Protein AF-0000000083534228 (afdb_homodimer)

Sequence (256 aa):
MSEMATEEVLVDHVHEVPSHYKVVLDRLNEQRQQEQFTDITLIVDGHHFKAHKAVLAACSQFFCRFFQDFREEPLVEIEGVSNLAFRHLIEFTYTAKLMLLQEEEASDVWKAAEYLQMEEAMKALNNRMSEMATEEVLVDHVHEVPSHYKVVLDRLNEQRQQEQFTDITLIVDGHHFKAHKAVLAACSQFFCRFFQDFREEPLVEIEGVSNLAFRHLIEFTYTAKLMLLQEEEASDVWKAAEYLQMEEAMKALNNR

Organism: Scyliorhinus torazame (NCBI:txid75743)

Nearest PDB structures (foldseek):
  3ga1-assembly1_B  TM=9.357E-01  e=4.732E-11  Homo sapiens
  3ga1-assembly1_A  TM=9.223E-01  e=5.773E-11  Homo sapiens
  7t0t-assembly2_D  TM=9.204E-01  e=1.197E-10  Homo sapiens
  2vpk-assembly1_A-2  TM=9.219E-01  e=1.279E-10  Homo sapiens
  9b9v-assembly1_A  TM=9.291E-01  e=1.460E-10  Homo sapiens

Secondary structure (DSSP, 8-state):
-------------EEE-THHHHHHHHHHHHHHHTT-S--EEEEETTEEEEE-HHHHHHH-HHHHHHHHS--S-SEEEE-S--HHHHHHHHHHHHHSEEE--SHHHHHHHHHHHHHTT-HHHHHHHHT-/-------------EEE-THHHHHHHHHHHHHHHTT-S--EEEEETTEEEEE-HHHHHHH-HHHHHHHHS--S-SEEEE-S--HHHHHHHHHHHHHSEEE--SHHHHHHHHHHHHHTT-HHHHHHHHT-

Radius of gyration: 21.62 Å; Cα contacts (8 Å, |Δi|>4): 364; chains: 2; bounding box: 55×94×34 Å

Foldseek 3Di:
DPPPPPPPPPVVPDDDDVVVVQVVLQVQVVCQVVVHPFQAWEAAPNDIGTHHLVLLLVQFVQSVVVCVPPPDHRYHYDPPAHPLLVVQVVCCSRRVDGDDDDPVSLVRNLVVCVVRVRVSVNVVSVVD/DPPPPPPPPVVPPDDDDVVVVQVVLQVQVVCQVVVHPFQAWEAAPNDIGTHHLVLLLVQFVQSVVVCVPPPDHRYHYDPPAHPLLVVQVVCCSRRVDGDDDDPVSLVRNLVVCVVRVRVSVNVVSVVD

Solvent-accessible surface area (backbone atoms only — not comparable to full-atom values): 14150 Å² total; per-residue (Å²): 134,81,78,71,74,72,70,72,69,73,69,72,52,65,46,72,42,76,69,46,35,50,49,41,38,49,35,45,37,51,27,40,78,67,63,46,76,44,64,33,30,37,32,28,78,90,39,82,41,65,32,42,59,55,62,48,29,37,51,12,59,46,45,38,59,53,50,72,74,50,81,70,76,52,67,45,76,48,80,94,38,54,46,70,32,48,53,45,50,55,46,21,74,42,65,29,36,43,71,58,85,45,72,72,54,45,55,51,31,46,53,35,29,58,72,41,40,19,59,70,60,46,51,53,64,67,72,101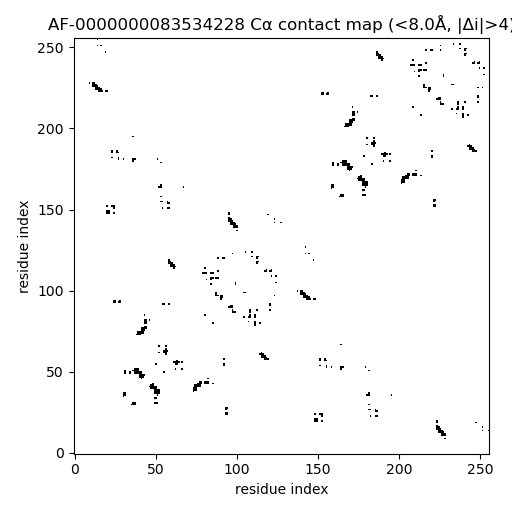,133,82,79,71,73,72,70,72,68,74,69,72,52,65,47,74,42,74,69,46,35,50,50,42,38,49,36,45,38,51,26,38,78,66,63,46,77,45,63,33,29,36,33,26,77,89,38,81,41,66,34,42,59,55,63,49,30,38,52,12,58,46,45,38,58,54,49,71,75,50,80,72,79,49,67,45,78,47,79,94,37,54,47,70,32,48,53,44,50,55,46,22,74,42,64,29,35,43,70,59,85,46,70,71,54,44,56,51,30,47,52,35,28,57,73,40,41,20,60,70,59,47,52,53,64,66,70,101

pLDDT: mean 87.26, std 17.35, range [31.11, 98.72]

InterPro domains:
  IPR000210 BTB/POZ domain [PF00651] (28-125)
  IPR000210 BTB/POZ domain 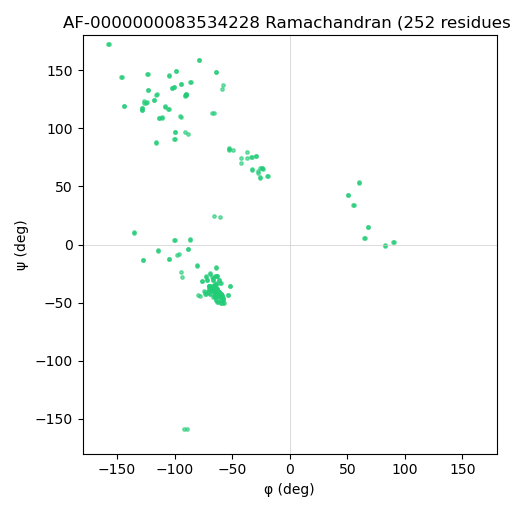[PS50097] (38-102)
  IPR000210 BTB/POZ domain [SM00225] (38-128)
  IPR011333 SKP1/BTB/POZ domain superfamily [G3DSA:3.30.710.10] (13-128)
  IPR011333 SKP1/BTB/POZ domain superfamily [SSF54695] (15-124)
  IPR050457 Zinc finger and BTB domain-containing [PTHR46105] (7-123)

Structure (mmCIF, N/CA/C/O backbone):
data_AF-0000000083534228-model_v1
#
loop_
_entity.id
_entity.type
_entity.pdbx_description
1 polymer 'BTB domain-containing protein'
#
loop_
_atom_site.group_PDB
_atom_site.id
_atom_site.type_symbol
_atom_site.label_atom_id
_atom_site.label_alt_id
_atom_site.label_comp_id
_atom_site.label_asym_id
_atom_site.label_entity_id
_atom_site.label_seq_id
_atom_site.pdbx_PDB_ins_code
_atom_site.Cartn_x
_atom_site.Cartn_y
_atom_site.Cartn_z
_atom_site.occupancy
_atom_site.B_iso_or_equiv
_atom_site.auth_seq_id
_atom_site.auth_comp_id
_atom_site.auth_asym_id
_atom_site.auth_atom_id
_atom_site.pdbx_PDB_model_num
ATOM 1 N N . MET A 1 1 ? 17.877 51.948 -11.415 1 31.11 1 MET A N 1
ATOM 2 C CA . MET A 1 1 ? 18.433 50.807 -10.694 1 31.11 1 MET A CA 1
ATOM 3 C C . MET A 1 1 ? 17.332 49.839 -10.274 1 31.11 1 MET A C 1
ATOM 5 O O . MET A 1 1 ? 16.47 50.187 -9.465 1 31.11 1 MET A O 1
ATOM 9 N N . SER A 1 2 ? 16.729 49.07 -11.266 1 39.93 2 SER A N 1
ATOM 10 C CA . SER A 1 2 ? 15.656 48.08 -11.262 1 39.93 2 SER A CA 1
ATOM 11 C C . SER A 1 2 ? 15.881 47.025 -10.185 1 39.93 2 SER A C 1
ATOM 13 O O . SER A 1 2 ? 16.935 46.387 -10.144 1 39.93 2 SER A O 1
ATOM 15 N N . GLU A 1 3 ? 15.54 47.272 -8.887 1 38.07 3 GLU A N 1
ATOM 16 C CA . GLU A 1 3 ? 15.527 46.288 -7.808 1 38.07 3 GLU A CA 1
ATOM 17 C C . GLU A 1 3 ? 15.052 44.927 -8.308 1 38.07 3 GLU A C 1
ATOM 19 O O . GLU A 1 3 ? 13.935 44.801 -8.815 1 38.07 3 GLU A O 1
ATOM 24 N N . MET A 1 4 ? 15.883 44.163 -8.952 1 38.3 4 MET A N 1
ATOM 25 C CA . MET A 1 4 ? 15.723 42.747 -9.267 1 38.3 4 MET A CA 1
ATOM 26 C C . MET A 1 4 ? 15.157 41.984 -8.074 1 38.3 4 MET A C 1
ATOM 28 O O . MET A 1 4 ? 15.806 41.884 -7.032 1 38.3 4 MET A O 1
ATOM 32 N N . ALA A 1 5 ? 13.88 42.223 -7.75 1 42.28 5 ALA A N 1
ATOM 33 C CA . ALA A 1 5 ? 13.163 41.373 -6.803 1 42.28 5 ALA A CA 1
ATOM 34 C C . ALA A 1 5 ? 13.704 39.946 -6.829 1 42.28 5 ALA A C 1
ATOM 36 O O . ALA A 1 5 ? 13.708 39.296 -7.877 1 42.28 5 ALA A O 1
ATOM 37 N N . THR A 1 6 ? 14.892 39.697 -6.209 1 38.6 6 THR A N 1
ATOM 38 C CA . THR A 1 6 ? 15.348 38.329 -5.989 1 38.6 6 THR A CA 1
ATOM 39 C C . THR A 1 6 ? 14.165 37.4 -5.73 1 38.6 6 THR A C 1
ATOM 41 O O . THR A 1 6 ? 13.35 37.657 -4.841 1 38.6 6 THR A O 1
ATOM 44 N N . GLU A 1 7 ? 13.417 37.029 -6.7 1 37.95 7 GLU A N 1
ATOM 45 C CA . GLU A 1 7 ? 12.555 35.863 -6.528 1 37.95 7 GLU A CA 1
ATOM 46 C C . GLU A 1 7 ? 13.135 34.894 -5.502 1 37.95 7 GLU A C 1
ATOM 48 O O . GLU A 1 7 ? 14.215 34.336 -5.708 1 37.95 7 GLU A O 1
ATOM 53 N N . GLU A 1 8 ? 13.34 35.227 -4.224 1 39.55 8 GLU A N 1
ATOM 54 C CA . GLU A 1 8 ? 13.573 34.135 -3.285 1 39.55 8 GLU A CA 1
ATOM 55 C C . GLU A 1 8 ? 12.979 32.827 -3.801 1 39.55 8 GLU A C 1
ATOM 57 O O . GLU A 1 8 ? 11.763 32.714 -3.965 1 39.55 8 GLU A O 1
ATOM 62 N N . VAL A 1 9 ? 13.428 32.267 -4.841 1 40.95 9 VAL A N 1
ATOM 63 C CA . VAL A 1 9 ? 13.142 30.883 -5.204 1 40.95 9 VAL A CA 1
ATOM 64 C C . VAL A 1 9 ? 12.817 30.076 -3.949 1 40.95 9 VAL A C 1
ATOM 66 O O . VAL A 1 9 ? 13.663 29.925 -3.064 1 40.95 9 VAL A O 1
ATOM 69 N N . LEU A 1 10 ? 11.82 30.45 -3.161 1 44.14 10 LEU A N 1
ATOM 70 C CA . LEU A 1 10 ? 11.311 29.522 -2.157 1 44.14 10 LEU A CA 1
ATOM 71 C C . LEU A 1 10 ? 11.708 28.088 -2.491 1 44.14 10 LEU A C 1
ATOM 73 O O . LEU A 1 10 ? 11.25 27.53 -3.491 1 44.14 10 LEU A O 1
ATOM 77 N N . VAL A 1 11 ? 12.977 27.745 -2.608 1 46.83 11 VAL A N 1
ATOM 78 C CA . VAL A 1 11 ? 13.551 26.406 -2.69 1 46.83 11 VAL A CA 1
ATOM 79 C C . VAL A 1 11 ? 12.62 25.401 -2.016 1 46.83 11 VAL A C 1
ATOM 81 O O . VAL A 1 11 ? 12.4 25.465 -0.804 1 46.83 11 VAL A O 1
ATOM 84 N N . ASP A 1 12 ? 11.45 25.159 -2.516 1 55.25 12 ASP A N 1
ATOM 85 C CA . ASP A 1 12 ? 10.534 24.103 -2.095 1 55.25 12 ASP A CA 1
ATOM 86 C C . ASP A 1 12 ? 11.299 22.867 -1.627 1 55.25 12 ASP A C 1
ATOM 88 O O . ASP A 1 12 ? 12.033 22.254 -2.406 1 55.25 12 ASP A O 1
ATOM 92 N N . HIS A 1 13 ? 12.092 23.018 -0.475 1 66.89 13 HIS A N 1
ATOM 93 C CA . HIS A 1 13 ? 12.864 21.889 0.032 1 66.89 13 HIS A CA 1
ATOM 94 C C . HIS A 1 13 ? 11.981 20.663 0.232 1 66.89 13 HIS A C 1
ATOM 96 O O . HIS A 1 13 ? 11.11 20.655 1.105 1 66.89 13 HIS A O 1
ATOM 102 N N . VAL A 1 14 ? 11.735 19.957 -0.788 1 78.65 14 VAL A N 1
ATOM 103 C CA . VAL A 1 14 ? 11.112 18.641 -0.69 1 78.65 14 VAL A CA 1
ATOM 104 C C . VAL A 1 14 ? 12.052 17.675 0.026 1 78.65 14 VAL A C 1
ATOM 106 O O . VAL A 1 14 ? 13.204 17.502 -0.382 1 78.65 14 VAL A O 1
ATOM 109 N N . HIS A 1 15 ? 11.636 17.254 1.219 1 86.61 15 HIS A N 1
ATOM 110 C CA . HIS A 1 15 ? 12.366 16.246 1.979 1 86.61 15 HIS A CA 1
ATOM 111 C C . HIS A 1 15 ? 11.81 14.85 1.719 1 86.61 15 HIS A C 1
ATOM 113 O O . HIS A 1 15 ? 10.661 14.561 2.062 1 86.61 15 HIS A O 1
ATOM 119 N N . GLU A 1 16 ? 12.617 14.036 1.006 1 91.46 16 GLU A N 1
ATOM 120 C CA . GLU A 1 16 ? 12.187 12.669 0.733 1 91.46 16 GLU A CA 1
ATOM 121 C C . GLU A 1 16 ? 12.745 11.697 1.768 1 91.46 16 GLU A C 1
ATOM 123 O O . GLU A 1 16 ? 13.911 11.798 2.157 1 91.46 16 GLU A O 1
ATOM 128 N N . VAL A 1 17 ? 11.934 10.79 2.197 1 93.77 17 VAL A N 1
ATOM 129 C CA . VAL A 1 17 ? 12.29 9.735 3.14 1 93.77 17 VAL A CA 1
ATOM 130 C C . VAL A 1 17 ? 12.156 8.372 2.465 1 93.77 17 VAL A C 1
ATOM 132 O O . VAL A 1 17 ? 11.146 7.685 2.636 1 93.77 17 VAL A O 1
ATOM 135 N N . PRO A 1 18 ? 13.214 7.933 1.816 1 93.18 18 PRO A N 1
ATOM 136 C CA . PRO A 1 18 ? 13.113 6.726 0.992 1 93.18 18 PRO A CA 1
ATOM 137 C C . PRO A 1 18 ? 12.784 5.479 1.809 1 93.18 18 PRO A C 1
ATOM 139 O O . PRO A 1 18 ? 12.176 4.539 1.29 1 93.18 18 PRO A O 1
ATOM 142 N N . SER A 1 19 ? 13.149 5.463 3.062 1 94.94 19 SER A N 1
ATOM 143 C CA . SER A 1 19 ? 12.85 4.306 3.899 1 94.94 19 SER A CA 1
ATOM 144 C C . SER A 1 19 ? 11.346 4.116 4.063 1 94.94 19 SER A C 1
ATOM 146 O O . SER A 1 19 ? 10.887 3.028 4.416 1 94.94 19 SER A O 1
ATOM 148 N N . HIS A 1 20 ? 10.583 5.161 3.811 1 96.71 20 HIS A N 1
ATOM 149 C CA . HIS A 1 20 ? 9.134 5.131 3.972 1 96.71 20 HIS A CA 1
ATOM 150 C C . HIS A 1 20 ? 8.493 4.136 3.011 1 96.71 20 HIS A C 1
ATOM 152 O O . HIS A 1 20 ? 7.526 3.458 3.366 1 96.71 20 HIS A O 1
ATOM 158 N N . TYR A 1 21 ? 9.051 3.997 1.861 1 97.44 21 TYR A N 1
ATOM 159 C CA . TYR A 1 21 ? 8.499 3.057 0.893 1 97.44 21 TYR A CA 1
ATOM 160 C C . TYR A 1 21 ? 8.439 1.649 1.473 1 97.44 21 TYR A C 1
ATOM 162 O O . TYR A 1 21 ? 7.394 0.996 1.43 1 97.44 21 TYR A O 1
ATOM 170 N N . LYS A 1 22 ? 9.53 1.243 2.006 1 97.47 22 LYS A N 1
ATOM 171 C CA . LYS A 1 22 ? 9.625 -0.105 2.56 1 97.47 22 LYS A CA 1
ATOM 172 C C . LYS A 1 22 ? 8.749 -0.251 3.801 1 97.47 22 LYS A C 1
ATOM 174 O O . LYS A 1 22 ? 8.113 -1.289 3.999 1 97.47 22 LYS A O 1
ATOM 179 N N . VAL A 1 23 ? 8.674 0.714 4.648 1 97.76 23 VAL A N 1
ATOM 180 C CA . VAL A 1 23 ? 7.878 0.672 5.87 1 97.76 23 VAL A CA 1
ATOM 181 C C . VAL A 1 23 ? 6.408 0.447 5.521 1 97.76 23 VAL A C 1
ATOM 183 O O . VAL A 1 23 ? 5.738 -0.386 6.137 1 97.76 23 VAL A O 1
ATOM 186 N N . VAL A 1 24 ? 5.96 1.16 4.531 1 98.23 24 VAL A N 1
ATOM 187 C CA . VAL A 1 24 ? 4.557 1.04 4.146 1 98.23 24 VAL A CA 1
ATOM 188 C C . VAL A 1 24 ? 4.271 -0.384 3.674 1 98.23 24 VAL A C 1
ATOM 190 O O . VAL A 1 24 ? 3.306 -1.01 4.12 1 98.23 24 VAL A O 1
ATOM 193 N N . LEU A 1 25 ? 5.106 -0.862 2.789 1 98.42 25 LEU A N 1
ATOM 194 C CA . LEU A 1 25 ? 4.856 -2.19 2.24 1 98.42 25 LEU A CA 1
ATOM 195 C C . LEU A 1 25 ? 4.99 -3.258 3.321 1 98.42 25 LEU A C 1
ATOM 197 O O . LEU A 1 25 ? 4.228 -4.228 3.338 1 98.42 25 LEU A O 1
ATOM 201 N N . ASP A 1 26 ? 5.91 -3.084 4.281 1 98.47 26 ASP A N 1
ATOM 202 C CA . ASP A 1 26 ? 6.042 -4.005 5.406 1 98.47 26 ASP A CA 1
ATOM 203 C C . ASP A 1 26 ? 4.761 -4.044 6.237 1 98.47 26 ASP A C 1
ATOM 205 O O . ASP A 1 26 ? 4.314 -5.116 6.649 1 98.47 26 ASP A O 1
ATOM 209 N N . ARG A 1 27 ? 4.238 -2.942 6.446 1 98.39 27 ARG A N 1
ATOM 210 C CA . ARG A 1 27 ? 3.022 -2.862 7.25 1 98.39 27 ARG A CA 1
ATOM 211 C C . ARG A 1 27 ? 1.832 -3.457 6.504 1 98.39 27 ARG A C 1
ATOM 213 O O . ARG A 1 27 ? 0.984 -4.12 7.106 1 98.39 27 ARG A O 1
ATOM 220 N N . LEU A 1 28 ? 1.787 -3.217 5.223 1 98.65 28 LEU A N 1
ATOM 221 C CA . LEU A 1 28 ? 0.73 -3.835 4.429 1 98.65 28 LEU A CA 1
ATOM 222 C C . LEU A 1 28 ? 0.855 -5.355 4.448 1 98.65 28 LEU A C 1
ATOM 224 O O . LEU A 1 28 ? -0.152 -6.064 4.512 1 98.65 28 LEU A O 1
ATOM 228 N N . ASN A 1 29 ? 2.074 -5.814 4.414 1 98.72 29 ASN A N 1
ATOM 229 C CA . ASN A 1 29 ? 2.296 -7.254 4.492 1 98.72 29 ASN A CA 1
ATOM 230 C C . ASN A 1 29 ? 1.857 -7.815 5.84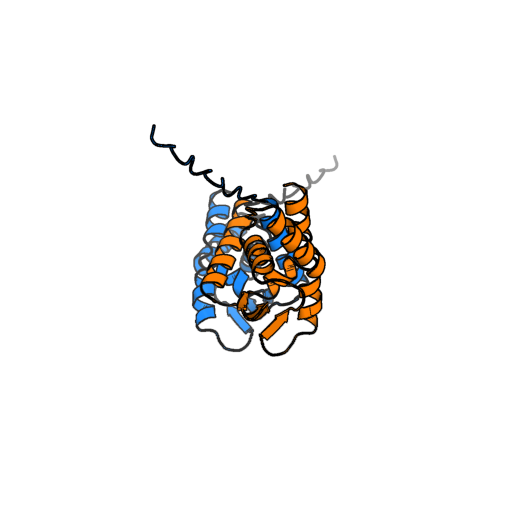2 1 98.72 29 ASN A C 1
ATOM 232 O O . ASN A 1 29 ? 1.266 -8.895 5.907 1 98.72 29 ASN A O 1
ATOM 236 N N . GLU A 1 30 ? 2.166 -7.097 6.862 1 98.54 30 GLU A N 1
ATOM 237 C CA . GLU A 1 30 ? 1.715 -7.508 8.188 1 98.54 30 GLU A CA 1
ATOM 238 C C . GLU A 1 30 ? 0.192 -7.593 8.25 1 98.54 30 GLU A C 1
ATOM 240 O O . GLU A 1 30 ? -0.359 -8.55 8.797 1 98.54 30 GLU A O 1
ATOM 245 N N . GLN A 1 31 ? -0.422 -6.621 7.707 1 97.99 31 GLN A N 1
ATOM 246 C CA . GLN A 1 31 ? -1.879 -6.628 7.628 1 97.99 31 GLN A CA 1
ATOM 247 C C . GLN A 1 31 ? -2.383 -7.859 6.88 1 97.99 31 GLN A C 1
ATOM 249 O O . GLN A 1 31 ? -3.321 -8.522 7.327 1 97.99 31 GLN A O 1
ATOM 254 N N . ARG A 1 32 ? -1.765 -8.139 5.78 1 98.19 32 ARG A N 1
ATOM 255 C CA . ARG A 1 32 ? -2.168 -9.285 4.971 1 98.19 32 ARG A CA 1
ATOM 256 C C . ARG A 1 32 ? -2.029 -10.585 5.756 1 98.19 32 ARG A C 1
ATOM 258 O O . ARG A 1 32 ? -2.939 -11.417 5.756 1 98.19 32 ARG A O 1
ATOM 265 N N . GLN A 1 33 ? -0.895 -10.716 6.446 1 97.85 33 GLN A N 1
ATOM 266 C CA . GLN A 1 33 ? -0.619 -11.924 7.216 1 97.85 33 GLN A CA 1
ATOM 267 C C . GLN A 1 33 ? -1.614 -12.085 8.362 1 97.85 33 GLN A C 1
ATOM 269 O O . GLN A 1 33 ? -1.951 -13.207 8.745 1 97.85 33 GLN A O 1
ATOM 274 N N . GLN A 1 34 ? -2.134 -10.985 8.813 1 97.06 34 GLN A N 1
ATOM 275 C CA . GLN A 1 34 ? -3.094 -11 9.912 1 97.06 34 GLN A CA 1
ATOM 276 C C . GLN A 1 34 ? -4.524 -10.871 9.395 1 97.06 34 GLN A C 1
ATOM 278 O O . GLN A 1 34 ? -5.464 -10.742 10.182 1 97.06 34 GLN A O 1
ATOM 283 N N . GLU A 1 35 ? -4.677 -10.853 8.058 1 95.81 35 GLU A N 1
ATOM 284 C CA . GLU A 1 35 ? -5.961 -10.723 7.376 1 95.81 35 GLU A CA 1
ATOM 285 C C . GLU A 1 35 ? -6.708 -9.475 7.839 1 95.81 35 GLU A C 1
ATOM 287 O O . GLU A 1 35 ? -7.93 -9.501 8.002 1 95.81 35 GLU A O 1
ATOM 292 N N . GLN A 1 36 ? -5.897 -8.487 8.129 1 94.38 36 GLN A N 1
ATOM 293 C CA . GLN A 1 36 ? -6.459 -7.199 8.521 1 94.38 36 GLN A CA 1
ATOM 294 C C . GLN A 1 36 ? -6.668 -6.297 7.308 1 94.38 36 GLN A C 1
ATOM 296 O O . GLN A 1 36 ? -5.781 -6.171 6.462 1 94.38 36 GLN A O 1
ATOM 301 N N . PHE A 1 37 ? -7.874 -5.732 7.118 1 92.98 37 PHE A N 1
ATOM 302 C CA . PHE A 1 37 ? -8.273 -4.758 6.11 1 92.98 37 PHE A CA 1
ATOM 303 C C . PHE A 1 37 ? -8.193 -5.361 4.712 1 92.98 37 PHE A C 1
ATOM 305 O O . PHE A 1 37 ? -8.221 -4.637 3.715 1 92.98 37 PHE A O 1
ATOM 312 N N . THR A 1 38 ? -7.913 -6.622 4.59 1 94.61 38 THR A N 1
ATOM 313 C CA . THR A 1 38 ? -8 -7.262 3.282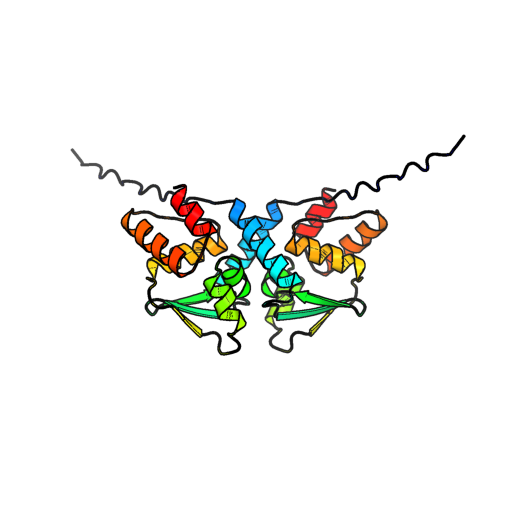 1 94.61 38 THR A CA 1
ATOM 314 C C . THR A 1 38 ? -9.436 -7.245 2.766 1 94.61 38 THR A C 1
ATOM 316 O O . THR A 1 38 ? -10.384 -7.321 3.551 1 94.61 38 THR A O 1
ATOM 319 N N . ASP A 1 39 ? -9.576 -7.168 1.441 1 92.03 39 ASP A N 1
ATOM 320 C CA . ASP A 1 39 ? -10.926 -6.999 0.912 1 92.03 39 ASP A CA 1
ATOM 321 C C . ASP A 1 39 ? -11.173 -7.931 -0.272 1 92.03 39 ASP A C 1
ATOM 323 O O . ASP A 1 39 ? -12.178 -7.8 -0.973 1 92.03 39 ASP A O 1
ATOM 327 N N . ILE A 1 40 ? -10.269 -8.873 -0.513 1 94.55 40 ILE A N 1
ATOM 328 C CA . ILE A 1 40 ? -10.466 -9.853 -1.575 1 94.55 40 ILE A CA 1
ATOM 329 C C . ILE A 1 40 ? -9.86 -11.192 -1.161 1 94.55 40 ILE A C 1
ATOM 331 O O . ILE A 1 40 ? -8.865 -11.231 -0.434 1 94.55 40 ILE A O 1
ATOM 335 N N . THR A 1 41 ? -10.484 -12.184 -1.541 1 95.89 41 THR A N 1
ATOM 336 C CA . THR A 1 41 ? -9.956 -13.538 -1.42 1 95.89 41 THR A CA 1
ATOM 337 C C . THR A 1 41 ? -9.784 -14.177 -2.795 1 95.89 41 THR A C 1
ATOM 339 O O . THR A 1 41 ? -10.74 -14.263 -3.569 1 95.89 41 THR A O 1
ATOM 342 N N . LEU A 1 42 ? -8.637 -14.607 -3.082 1 96.49 42 LEU A N 1
ATOM 343 C CA . LEU A 1 42 ? -8.335 -15.298 -4.331 1 96.49 42 LEU A CA 1
ATOM 344 C C . LEU A 1 42 ? -8.233 -16.803 -4.11 1 96.49 42 LEU A C 1
ATOM 346 O O . LEU A 1 42 ? -7.668 -17.251 -3.11 1 96.49 42 LEU A O 1
ATOM 350 N N . ILE A 1 43 ? -8.811 -17.506 -4.927 1 97.31 43 ILE A N 1
ATOM 351 C CA . ILE A 1 43 ? -8.708 -18.961 -4.886 1 97.31 43 ILE A CA 1
ATOM 352 C C . ILE A 1 43 ? -7.849 -19.451 -6.05 1 97.31 43 ILE A C 1
ATOM 354 O O . ILE A 1 43 ? -8.189 -19.233 -7.215 1 97.31 43 ILE A O 1
ATOM 358 N N . VAL A 1 44 ? -6.766 -20.09 -5.72 1 97.44 44 VAL A N 1
ATOM 359 C CA . VAL A 1 44 ? -5.843 -20.623 -6.716 1 97.44 44 VAL A CA 1
ATOM 360 C C . VAL A 1 44 ? -5.56 -22.095 -6.424 1 97.44 44 VAL A C 1
ATOM 362 O O . VAL A 1 44 ? -4.974 -22.428 -5.391 1 97.44 44 VAL A O 1
ATOM 365 N N . ASP A 1 45 ? -5.916 -22.943 -7.306 1 96.36 45 ASP A N 1
ATOM 366 C CA . ASP A 1 45 ? -5.715 -24.379 -7.133 1 96.36 45 ASP A CA 1
ATOM 367 C C . ASP A 1 45 ? -6.244 -24.848 -5.779 1 96.36 45 ASP A C 1
ATOM 369 O O . ASP A 1 45 ? -5.548 -25.552 -5.045 1 96.36 45 ASP A O 1
ATOM 373 N N . GLY A 1 46 ? -7.458 -24.336 -5.37 1 95.4 46 GLY A N 1
ATOM 374 C CA . GLY A 1 46 ? -8.154 -24.762 -4.166 1 95.4 46 GLY A CA 1
ATOM 375 C C . GLY A 1 46 ? -7.657 -24.068 -2.912 1 95.4 46 GLY A C 1
ATOM 376 O O . GLY A 1 46 ? -8.175 -24.304 -1.819 1 95.4 46 GLY A O 1
ATOM 377 N N . HIS A 1 47 ? -6.66 -23.185 -3.018 1 97.48 47 HIS A N 1
ATOM 378 C CA . HIS A 1 47 ? -6.109 -22.474 -1.87 1 97.48 47 HIS A CA 1
ATOM 379 C C . HIS A 1 47 ? -6.586 -21.026 -1.837 1 97.48 47 HIS A C 1
ATOM 381 O O . HIS A 1 47 ? -6.678 -20.375 -2.88 1 97.48 47 HIS A O 1
ATOM 387 N N . HIS A 1 48 ? -6.768 -20.581 -0.626 1 96.75 48 HIS A N 1
ATOM 388 C CA . HIS A 1 48 ? -7.285 -19.232 -0.422 1 96.75 48 HIS A CA 1
ATOM 389 C C . HIS A 1 48 ? -6.164 -18.259 -0.077 1 96.75 48 HIS A C 1
ATOM 391 O O . HIS A 1 48 ? -5.305 -18.564 0.754 1 96.75 48 HIS A O 1
ATOM 397 N N . PHE A 1 49 ? -6.208 -17.096 -0.718 1 97.35 49 PHE A N 1
ATOM 398 C CA . PHE A 1 49 ? -5.28 -16.004 -0.449 1 97.35 49 PHE A CA 1
ATOM 399 C C . PHE A 1 49 ? -6.033 -14.706 -0.184 1 97.35 49 PHE A C 1
ATOM 401 O O . PHE A 1 49 ? -6.767 -14.22 -1.048 1 97.35 49 PHE A O 1
ATOM 408 N N . LYS A 1 50 ? -5.91 -14.199 0.981 1 96.54 50 LYS A N 1
ATOM 409 C CA . LYS A 1 50 ? -6.455 -12.878 1.28 1 96.54 50 LYS A CA 1
ATOM 410 C C . LYS A 1 50 ? -5.46 -11.778 0.921 1 96.54 50 LYS A C 1
ATOM 412 O O . LYS A 1 50 ? -4.254 -11.933 1.128 1 96.54 50 LYS A O 1
ATOM 417 N N . ALA A 1 51 ? -5.984 -10.73 0.375 1 97.14 51 ALA A N 1
ATOM 418 C CA . ALA A 1 51 ? -5.106 -9.641 -0.044 1 97.14 51 ALA A CA 1
ATOM 419 C C . ALA A 1 51 ? -5.869 -8.323 -0.131 1 97.14 51 ALA A C 1
ATOM 421 O O . ALA A 1 51 ? -7.066 -8.271 0.163 1 97.14 51 ALA A O 1
ATOM 422 N N . HIS A 1 52 ? -5.216 -7.26 -0.344 1 96.69 52 HIS A N 1
ATOM 423 C CA . HIS A 1 52 ? -5.799 -5.959 -0.651 1 96.69 52 HIS A CA 1
ATOM 424 C C . HIS A 1 52 ? -5.972 -5.775 -2.155 1 96.69 52 HIS A C 1
ATOM 426 O O . HIS A 1 52 ? -5.008 -5.892 -2.915 1 96.69 52 HIS A O 1
ATOM 432 N N . LYS A 1 53 ? -7.097 -5.398 -2.585 1 96.03 53 LYS A N 1
ATOM 433 C CA . LYS A 1 53 ? -7.352 -5.157 -4.003 1 96.03 53 LYS A CA 1
ATOM 434 C C . LYS A 1 53 ? -6.411 -4.092 -4.558 1 96.03 53 LYS A C 1
ATOM 436 O O . LYS A 1 53 ? -5.82 -4.273 -5.624 1 96.03 53 LYS A O 1
ATOM 441 N N . ALA A 1 54 ? -6.276 -3.068 -3.779 1 96.76 54 ALA A N 1
ATOM 442 C CA . ALA A 1 54 ? -5.479 -1.928 -4.225 1 96.76 54 ALA A CA 1
ATOM 443 C C . ALA A 1 54 ? -4.022 -2.327 -4.438 1 96.76 54 ALA A C 1
ATOM 445 O O . ALA A 1 54 ? -3.39 -1.9 -5.407 1 96.76 54 ALA A O 1
ATOM 446 N N . VAL A 1 55 ? -3.433 -3.161 -3.56 1 98.26 55 VAL A N 1
ATOM 447 C CA . VAL A 1 55 ? -2.041 -3.584 -3.666 1 98.26 55 VAL A CA 1
ATOM 448 C C . VAL A 1 55 ? -1.873 -4.513 -4.867 1 98.26 55 VAL A C 1
ATOM 450 O O . VAL A 1 55 ? -0.931 -4.364 -5.648 1 98.26 55 VAL A O 1
ATOM 453 N N . LEU A 1 56 ? -2.836 -5.469 -5.068 1 97.84 56 LEU A N 1
ATOM 454 C CA . LEU A 1 56 ? -2.782 -6.352 -6.228 1 97.84 56 LEU A CA 1
ATOM 455 C C . LEU A 1 56 ? -2.868 -5.553 -7.524 1 97.84 56 LEU A C 1
ATOM 457 O O . LEU A 1 56 ? -2.081 -5.774 -8.447 1 97.84 56 LEU A O 1
ATOM 461 N N . ALA A 1 57 ? -3.802 -4.579 -7.53 1 97.25 57 ALA A N 1
ATOM 462 C CA . ALA A 1 57 ? -4.014 -3.76 -8.721 1 97.25 57 ALA A CA 1
ATOM 463 C C . ALA A 1 57 ? -2.8 -2.88 -9.005 1 97.25 57 ALA A C 1
ATOM 465 O O . ALA A 1 57 ? -2.536 -2.528 -10.157 1 97.25 57 ALA A O 1
ATOM 466 N N . ALA A 1 58 ? -2.069 -2.521 -7.991 1 98.08 58 ALA A N 1
ATOM 467 C CA . ALA A 1 58 ? -0.866 -1.708 -8.143 1 98.08 58 ALA A CA 1
ATOM 468 C C . ALA A 1 58 ? 0.246 -2.496 -8.828 1 98.08 58 ALA A C 1
ATOM 470 O O . ALA A 1 58 ? 1.09 -1.92 -9.519 1 98.08 58 ALA A O 1
ATOM 471 N N . CYS A 1 59 ? 0.226 -3.818 -8.738 1 97.72 59 CYS A N 1
ATOM 472 C CA . CYS A 1 59 ? 1.348 -4.631 -9.192 1 97.72 59 CYS A CA 1
ATOM 473 C C . CYS A 1 59 ? 0.953 -5.488 -10.388 1 97.72 59 CYS A C 1
ATOM 475 O O . CYS A 1 59 ? 1.8 -6.151 -10.989 1 97.72 59 CYS A O 1
ATOM 477 N N . SER A 1 60 ? -0.306 -5.473 -10.773 1 97.97 60 SER A N 1
ATOM 478 C CA . SER A 1 60 ? -0.832 -6.34 -11.822 1 97.97 60 SER A CA 1
ATOM 479 C C . SER A 1 60 ? -1.89 -5.622 -12.654 1 97.97 60 SER A C 1
ATOM 481 O O . SER A 1 60 ? -2.948 -5.254 -12.139 1 97.97 60 SER A O 1
ATOM 483 N N . GLN A 1 61 ? -1.65 -5.472 -13.939 1 97.14 61 GLN A N 1
ATOM 484 C CA . GLN A 1 61 ? -2.63 -4.861 -14.832 1 97.14 61 GLN A CA 1
ATOM 485 C C . GLN A 1 61 ? -3.869 -5.74 -14.974 1 97.14 61 GLN A C 1
ATOM 487 O O . GLN A 1 61 ? -4.979 -5.234 -15.148 1 97.14 61 GLN A O 1
ATOM 492 N N . PHE A 1 62 ? -3.699 -7.023 -14.869 1 96.36 62 PHE A N 1
ATOM 493 C CA . PHE A 1 62 ? -4.818 -7.957 -14.877 1 96.36 62 PHE A CA 1
ATOM 494 C C . PHE A 1 62 ? -5.776 -7.664 -13.729 1 96.36 62 PHE A C 1
ATOM 496 O O . PHE A 1 62 ? -6.976 -7.485 -13.945 1 96.36 62 PHE A O 1
ATOM 503 N N . PHE A 1 63 ? -5.239 -7.551 -12.558 1 95.88 63 PHE A N 1
ATOM 504 C CA . PHE A 1 63 ? -6.076 -7.288 -11.393 1 95.88 63 PHE A CA 1
ATOM 505 C C . PHE A 1 63 ? -6.638 -5.872 -11.44 1 95.88 63 PHE A C 1
ATOM 507 O O . PHE A 1 63 ? -7.777 -5.637 -11.03 1 95.88 63 PHE A O 1
ATOM 514 N N . CYS A 1 64 ? -5.838 -4.963 -11.943 1 95.64 64 CYS A N 1
ATOM 515 C CA . CYS A 1 64 ? -6.316 -3.59 -12.055 1 95.64 64 CYS A CA 1
ATOM 516 C C . CYS A 1 64 ? -7.579 -3.52 -12.905 1 95.64 64 CYS A C 1
ATOM 518 O O . CYS A 1 64 ? -8.572 -2.912 -12.5 1 95.64 64 CYS A O 1
ATOM 520 N N . ARG A 1 65 ? -7.592 -4.122 -13.992 1 94.09 65 ARG A N 1
ATOM 521 C CA . ARG A 1 65 ? -8.747 -4.141 -14.883 1 94.09 65 ARG A CA 1
ATOM 522 C C . ARG A 1 65 ? -9.87 -4.996 -14.305 1 94.09 65 ARG A C 1
ATOM 524 O O . ARG A 1 65 ? -11.038 -4.606 -14.345 1 94.09 65 ARG A O 1
ATOM 531 N N . PHE A 1 66 ? -9.495 -6.073 -13.758 1 92.35 66 PHE A N 1
ATOM 532 C CA . PHE A 1 66 ? -10.468 -7.029 -13.242 1 92.35 66 PHE A CA 1
ATOM 533 C C . PHE A 1 66 ? -11.305 -6.403 -12.133 1 92.35 66 PHE A C 1
ATOM 535 O O . PHE A 1 66 ? -12.521 -6.595 -12.082 1 92.35 66 PHE A O 1
ATOM 542 N N . PHE A 1 67 ? -10.653 -5.686 -11.222 1 92.4 67 PHE A N 1
ATOM 543 C CA . PHE A 1 67 ? -11.331 -5.173 -10.038 1 92.4 67 PHE A CA 1
ATOM 544 C C . PHE A 1 67 ? -12.112 -3.906 -10.367 1 92.4 67 PHE A C 1
ATOM 546 O O . PHE A 1 67 ? -12.931 -3.449 -9.567 1 92.4 67 PHE A O 1
ATOM 553 N N . GLN A 1 68 ? -11.814 -3.257 -11.462 1 87.9 68 GLN A N 1
ATOM 554 C CA . GLN A 1 68 ? -12.594 -2.087 -11.849 1 87.9 68 GLN A CA 1
ATOM 555 C C . GLN A 1 68 ? -14.062 -2.449 -12.057 1 87.9 68 GLN A C 1
ATOM 557 O O . GLN A 1 68 ? -14.953 -1.653 -11.753 1 87.9 68 GLN A O 1
ATOM 562 N N . ASP A 1 69 ? -14.317 -3.585 -12.51 1 77.97 69 ASP A N 1
ATOM 563 C CA . ASP A 1 69 ? -15.664 -4.053 -12.819 1 77.97 69 ASP A CA 1
ATOM 564 C C . ASP A 1 69 ? -16.23 -4.892 -11.676 1 77.97 69 ASP A C 1
ATOM 566 O O . ASP A 1 69 ? -17.402 -5.273 -11.699 1 77.97 69 ASP A O 1
ATOM 570 N N . PHE A 1 70 ? -15.272 -5.098 -10.844 1 66.96 70 PHE A N 1
ATOM 571 C CA . PHE A 1 70 ? -15.614 -6.064 -9.807 1 66.96 70 PHE A CA 1
ATOM 572 C C . PHE A 1 70 ? -16.26 -5.372 -8.613 1 66.96 70 PHE A C 1
ATOM 574 O O . PHE A 1 70 ? -15.62 -4.562 -7.938 1 66.96 70 PHE A O 1
ATOM 581 N N .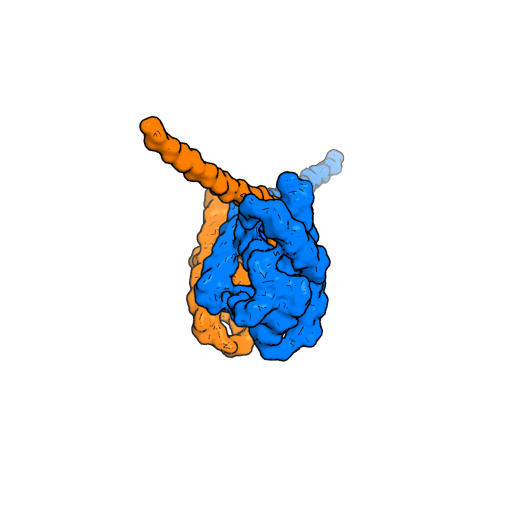 ARG A 1 71 ? -17.527 -5.307 -8.514 1 61.81 71 ARG A N 1
ATOM 582 C CA . ARG A 1 71 ? -18.29 -4.652 -7.455 1 61.81 71 ARG A CA 1
ATOM 583 C C . ARG A 1 71 ? -18.665 -5.643 -6.358 1 61.81 71 ARG A C 1
ATOM 585 O O . ARG A 1 71 ? -19.097 -5.243 -5.275 1 61.81 71 ARG A O 1
ATOM 592 N N . GLU A 1 72 ? -18.682 -6.962 -6.844 1 57.94 72 GLU A N 1
ATOM 593 C CA . GLU A 1 72 ? -19.371 -7.928 -5.994 1 57.94 72 GLU A CA 1
ATOM 594 C C . GLU A 1 72 ? -18.417 -8.55 -4.98 1 57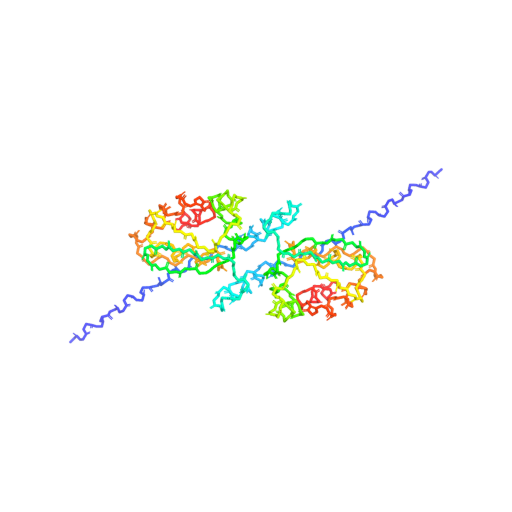.94 72 GLU A C 1
ATOM 596 O O . GLU A 1 72 ? -17.229 -8.221 -4.953 1 57.94 72 GLU A O 1
ATOM 601 N N . GLU A 1 73 ? -18.8 -9.745 -4.443 1 61.69 73 GLU A N 1
ATOM 602 C CA . GLU A 1 73 ? -18.35 -10.515 -3.287 1 61.69 73 GLU A CA 1
ATOM 603 C C . GLU A 1 73 ? -16.862 -10.836 -3.384 1 61.69 73 GLU A C 1
ATOM 605 O O . GLU A 1 73 ? -16.345 -11.086 -4.475 1 61.69 73 GLU A O 1
ATOM 610 N N . PRO A 1 74 ? -16.023 -10.727 -2.314 1 70.65 74 PRO A N 1
ATOM 611 C CA . PRO A 1 74 ? -14.596 -10.758 -1.985 1 70.65 74 PRO A CA 1
ATOM 612 C C . PRO A 1 74 ? -13.936 -12.087 -2.346 1 70.65 74 PRO A C 1
ATOM 614 O O . PRO A 1 74 ? -13.016 -12.531 -1.655 1 70.65 74 PRO A O 1
ATOM 617 N N . LEU A 1 75 ? -14.718 -12.857 -3.465 1 84.53 75 LEU A N 1
ATOM 618 C CA . LEU A 1 75 ? -14.024 -14.1 -3.782 1 84.53 75 LEU A CA 1
ATOM 619 C C . LEU A 1 75 ? -13.753 -14.206 -5.279 1 84.53 75 LEU A C 1
ATOM 621 O O . LEU A 1 75 ? -14.672 -14.082 -6.091 1 84.53 75 LEU A O 1
ATOM 625 N N . VAL A 1 76 ? -12.544 -14.368 -5.728 1 91.93 76 VAL A N 1
ATOM 626 C CA . VAL A 1 76 ? -12.143 -14.471 -7.127 1 91.93 76 VAL A CA 1
ATOM 627 C C . VAL A 1 76 ? -11.313 -15.736 -7.336 1 91.93 76 VAL A C 1
ATOM 629 O O . VAL A 1 76 ? -10.327 -15.962 -6.631 1 91.93 76 VAL A O 1
ATOM 632 N N . GLU A 1 77 ? -11.783 -16.594 -8.232 1 94.32 77 GLU A N 1
ATOM 633 C CA . GLU A 1 77 ? -10.996 -17.767 -8.6 1 94.32 77 GLU A CA 1
ATOM 634 C C . GLU A 1 77 ? -10.083 -17.469 -9.785 1 94.32 77 GLU A C 1
ATOM 636 O O . GLU A 1 77 ? -10.53 -16.932 -10.801 1 94.32 77 GLU A O 1
ATOM 641 N N . ILE A 1 78 ? -8.864 -17.785 -9.619 1 95.57 78 ILE A N 1
ATOM 642 C CA . ILE A 1 78 ? -7.876 -17.617 -10.678 1 95.57 78 ILE A CA 1
ATOM 643 C C . ILE A 1 78 ? -7.516 -18.979 -11.268 1 95.57 78 ILE A C 1
ATOM 645 O O . ILE A 1 78 ? -6.922 -19.82 -10.589 1 95.57 78 ILE A O 1
ATOM 649 N N . GLU A 1 79 ? -7.825 -19.108 -12.496 1 95.41 79 GLU A N 1
ATOM 650 C CA . GLU A 1 79 ? -7.522 -20.346 -13.208 1 95.41 79 GLU A CA 1
ATOM 651 C C . GLU A 1 79 ? -6.242 -20.213 -14.027 1 95.41 79 GLU A C 1
ATOM 653 O O . GLU A 1 79 ? -5.872 -19.111 -14.438 1 95.41 79 GLU A O 1
ATOM 658 N N . GLY A 1 80 ? -5.462 -21.302 -14.235 1 94.11 80 GLY A N 1
ATOM 659 C CA . GLY A 1 80 ? -4.291 -21.29 -15.098 1 94.11 80 GLY A CA 1
ATOM 660 C C . GLY A 1 80 ? -3.014 -20.924 -14.366 1 94.11 80 GLY A C 1
ATOM 661 O O . GLY A 1 80 ? -1.966 -20.741 -14.988 1 94.11 80 GLY A O 1
ATOM 662 N N . VAL A 1 81 ? -3.16 -20.73 -13.091 1 96.21 81 VAL A N 1
ATOM 663 C CA . VAL A 1 81 ? -2.002 -20.428 -12.257 1 96.21 81 VAL A CA 1
ATOM 664 C C . VAL A 1 81 ? -1.893 -21.454 -11.131 1 96.21 81 VAL A C 1
ATOM 666 O O . VAL A 1 81 ? -2.894 -21.797 -10.497 1 96.21 81 VAL A O 1
ATOM 669 N N . SER A 1 82 ? -0.653 -21.966 -10.949 1 95.4 82 SER A N 1
ATOM 670 C CA . SER A 1 82 ? -0.474 -22.948 -9.884 1 95.4 82 SER A CA 1
ATOM 671 C C . SER A 1 82 ? -0.373 -22.273 -8.52 1 95.4 82 SER A C 1
ATOM 673 O O . SER A 1 82 ? 0.013 -21.106 -8.426 1 95.4 82 SER A O 1
ATOM 675 N N . ASN A 1 83 ? -0.649 -23.035 -7.514 1 96.3 83 ASN A N 1
ATOM 676 C CA . ASN A 1 83 ? -0.553 -22.556 -6.139 1 96.3 83 ASN A CA 1
ATOM 677 C C . ASN A 1 83 ? 0.863 -22.095 -5.804 1 96.3 83 ASN A C 1
ATOM 679 O O . ASN A 1 83 ? 1.054 -21.003 -5.267 1 96.3 83 ASN A O 1
ATOM 683 N N . LEU A 1 84 ? 1.777 -22.889 -6.139 1 94.62 84 LEU A N 1
ATOM 684 C CA . LEU A 1 84 ? 3.165 -22.582 -5.809 1 94.62 84 LEU A CA 1
ATOM 685 C C . LEU A 1 84 ? 3.62 -21.306 -6.508 1 94.62 84 LEU A C 1
ATOM 687 O O . LEU A 1 84 ? 4.232 -20.436 -5.883 1 94.62 84 LEU A O 1
ATOM 691 N N . ALA A 1 85 ? 3.295 -21.145 -7.773 1 95.42 85 ALA A N 1
ATOM 692 C CA . ALA A 1 85 ? 3.671 -19.955 -8.531 1 95.42 85 ALA A CA 1
ATOM 693 C C . ALA A 1 85 ? 3.017 -18.705 -7.949 1 95.42 85 ALA A C 1
ATOM 695 O O . ALA A 1 85 ? 3.673 -17.674 -7.782 1 95.42 85 ALA A O 1
ATOM 696 N N . PHE A 1 86 ? 1.724 -18.849 -7.595 1 97.33 86 PHE A N 1
ATOM 697 C CA . PHE A 1 86 ? 1.007 -17.691 -7.075 1 97.33 86 PHE A CA 1
ATOM 698 C C . PHE A 1 86 ? 1.546 -17.291 -5.706 1 97.33 86 PHE A C 1
ATOM 700 O O . PHE A 1 86 ? 1.643 -16.103 -5.394 1 97.33 86 PHE A O 1
ATOM 707 N N . ARG A 1 87 ? 1.925 -18.283 -4.916 1 96.29 87 ARG A N 1
ATOM 708 C CA . ARG A 1 87 ? 2.504 -18.007 -3.605 1 96.29 87 ARG A CA 1
ATOM 709 C C . ARG A 1 87 ? 3.77 -17.166 -3.732 1 96.29 87 ARG A C 1
ATOM 711 O O . ARG A 1 87 ? 3.959 -16.203 -2.986 1 96.29 87 ARG A O 1
ATOM 718 N N . HIS A 1 88 ? 4.617 -17.456 -4.671 1 95.66 88 HIS A N 1
ATOM 719 C CA . HIS A 1 88 ? 5.836 -16.69 -4.902 1 95.66 88 HIS A CA 1
ATOM 720 C C . HIS A 1 88 ? 5.516 -15.274 -5.37 1 95.66 88 HIS A C 1
ATOM 722 O O . HIS A 1 88 ? 6.142 -14.311 -4.92 1 95.66 88 HIS A O 1
ATOM 728 N N . LEU A 1 89 ? 4.478 -15.16 -6.205 1 96.98 89 LEU A N 1
ATOM 729 C CA . LEU A 1 89 ? 4.151 -13.864 -6.788 1 96.98 89 LEU A CA 1
ATOM 730 C C . LEU A 1 89 ? 3.521 -12.944 -5.748 1 96.98 89 LEU A C 1
ATOM 732 O O . LEU A 1 89 ? 3.836 -11.753 -5.693 1 96.98 89 LEU A O 1
ATOM 736 N N . ILE A 1 90 ? 2.616 -13.51 -4.941 1 98.04 90 ILE A N 1
ATOM 737 C CA . ILE A 1 90 ? 1.974 -12.663 -3.941 1 98.04 90 ILE A CA 1
ATOM 738 C C . ILE A 1 90 ? 2.985 -12.281 -2.863 1 98.04 90 ILE A C 1
ATOM 740 O O . ILE A 1 90 ? 2.949 -11.166 -2.336 1 98.04 90 ILE A O 1
ATOM 744 N N . GLU A 1 91 ? 3.915 -13.177 -2.496 1 97.23 91 GLU A N 1
ATOM 745 C CA . GLU A 1 91 ? 4.992 -12.819 -1.578 1 97.23 91 GLU A CA 1
ATOM 746 C C . GLU A 1 91 ? 5.857 -11.7 -2.15 1 97.23 91 GLU A C 1
ATOM 748 O O . GLU A 1 91 ? 6.166 -10.73 -1.456 1 97.23 91 GLU A O 1
ATOM 753 N N . PHE A 1 92 ? 6.177 -11.782 -3.375 1 97.18 92 PHE A N 1
ATOM 754 C CA . PHE A 1 92 ? 6.947 -10.731 -4.03 1 97.18 92 PHE A CA 1
ATOM 755 C C . PHE A 1 92 ? 6.205 -9.401 -3.973 1 97.18 92 PHE A C 1
ATOM 757 O O . PHE A 1 92 ? 6.806 -8.361 -3.696 1 97.18 92 PHE A O 1
ATOM 764 N N . THR A 1 93 ? 4.955 -9.458 -4.267 1 98.22 93 THR A N 1
ATOM 765 C CA . THR A 1 93 ? 4.107 -8.272 -4.299 1 98.22 93 THR A CA 1
ATOM 766 C C . THR A 1 93 ? 4.23 -7.484 -2.998 1 98.22 93 THR A C 1
ATOM 768 O O . THR A 1 93 ? 4.316 -6.254 -3.016 1 98.22 93 THR A O 1
ATOM 771 N N . TYR A 1 94 ? 4.385 -8.215 -1.883 1 98.37 94 TYR A N 1
ATOM 772 C CA . TYR A 1 94 ? 4.321 -7.543 -0.59 1 98.37 94 TYR A CA 1
ATOM 773 C C . TYR A 1 94 ? 5.711 -7.39 0.014 1 98.37 94 TYR A C 1
ATOM 775 O O . TYR A 1 94 ? 5.902 -6.623 0.962 1 98.37 94 TYR A O 1
ATOM 783 N N . THR A 1 95 ? 6.741 -8.08 -0.529 1 97.73 95 THR A N 1
ATOM 784 C CA . THR A 1 95 ? 8.014 -8.09 0.184 1 97.73 95 THR A CA 1
ATOM 785 C C . THR A 1 95 ? 9.153 -7.661 -0.737 1 97.73 95 THR A C 1
ATOM 787 O O . THR A 1 95 ? 10.275 -7.433 -0.281 1 97.73 95 THR A O 1
ATOM 790 N N . ALA A 1 96 ? 8.9 -7.613 -2.026 1 96.76 96 ALA A N 1
ATOM 791 C CA . ALA A 1 96 ? 9.906 -7.307 -3.04 1 96.76 96 ALA A CA 1
ATOM 792 C C . ALA A 1 96 ? 10.941 -8.424 -3.14 1 96.76 96 ALA A C 1
ATOM 794 O O . ALA A 1 96 ? 12.04 -8.216 -3.66 1 96.76 96 ALA A O 1
ATOM 795 N N . LYS A 1 97 ? 10.595 -9.562 -2.569 1 94.61 97 LYS A N 1
ATOM 796 C CA . LYS A 1 97 ? 11.522 -10.69 -2.571 1 94.61 97 LYS A CA 1
ATOM 797 C C . LYS A 1 97 ? 10.961 -11.86 -3.374 1 94.61 97 LYS A C 1
ATOM 799 O O . LYS A 1 97 ? 9.783 -12.2 -3.245 1 94.61 97 LYS A O 1
ATOM 804 N N . LEU A 1 98 ? 11.734 -12.339 -4.241 1 91.28 98 LEU A N 1
ATOM 805 C CA . LEU A 1 98 ? 11.408 -13.545 -4.995 1 91.28 98 LEU A CA 1
ATOM 806 C C . LEU A 1 98 ? 12.358 -14.683 -4.638 1 91.28 98 LEU A C 1
ATOM 808 O O . LEU A 1 98 ? 13.576 -14.55 -4.785 1 91.28 98 LEU A O 1
ATOM 812 N N . MET A 1 99 ? 11.92 -15.713 -3.932 1 82.58 99 MET A N 1
ATOM 813 C CA . MET A 1 99 ? 12.72 -16.873 -3.547 1 82.58 99 MET A CA 1
ATOM 814 C C . MET A 1 99 ? 12.452 -18.052 -4.477 1 82.58 99 MET A C 1
ATOM 816 O O . MET A 1 99 ? 11.378 -18.654 -4.43 1 82.58 99 MET A O 1
ATOM 820 N N . LEU A 1 100 ? 13.316 -18.216 -5.474 1 78.83 100 LEU A N 1
ATOM 821 C CA . LEU A 1 100 ? 13.113 -19.334 -6.389 1 78.83 100 LEU A CA 1
ATOM 822 C C . LEU A 1 100 ? 14.206 -20.383 -6.215 1 78.83 100 LEU A C 1
ATOM 824 O O . LEU A 1 100 ? 15.395 -20.066 -6.29 1 78.83 100 LEU A O 1
ATOM 828 N N . LEU A 1 101 ? 13.931 -21.537 -5.68 1 66.48 101 LEU A N 1
ATOM 829 C CA . LEU A 1 101 ? 14.909 -22.573 -5.365 1 66.48 101 LEU A CA 1
ATOM 830 C C . LEU A 1 101 ? 15.288 -23.36 -6.614 1 66.48 101 LEU A C 1
ATOM 832 O O . LEU A 1 101 ? 16.435 -23.791 -6.758 1 66.48 101 LEU A O 1
ATOM 836 N N . GLN A 1 102 ? 14.359 -23.707 -7.413 1 72.62 102 GLN A N 1
ATOM 837 C CA . GLN A 1 102 ? 14.607 -24.604 -8.536 1 72.62 102 GLN A CA 1
ATOM 838 C C . GLN A 1 102 ? 14.188 -23.96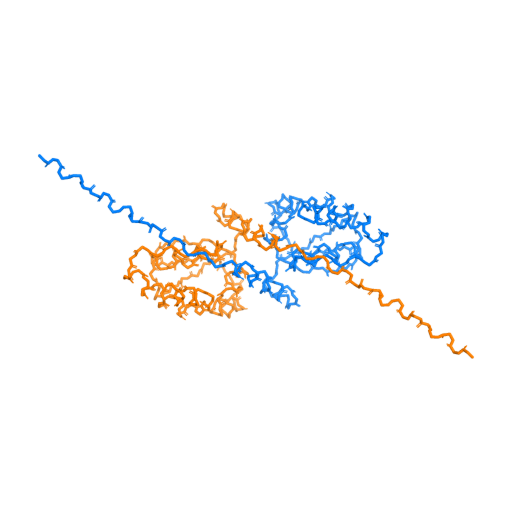3 -9.856 1 72.62 102 GLN A C 1
ATOM 840 O O . GLN A 1 102 ? 13.318 -23.09 -9.879 1 72.62 102 GLN A O 1
ATOM 845 N N . GLU A 1 103 ? 14.874 -24.246 -10.949 1 73.77 103 GLU A N 1
ATOM 846 C CA . GLU A 1 103 ? 14.611 -23.733 -12.29 1 73.77 103 GLU A CA 1
ATOM 847 C C . GLU A 1 103 ? 13.165 -23.988 -12.705 1 73.77 103 GLU A C 1
ATOM 849 O O . GLU A 1 103 ? 12.534 -23.136 -13.334 1 73.77 103 GLU A O 1
ATOM 854 N N . GLU A 1 104 ? 12.722 -25.214 -12.387 1 75.88 104 GLU A N 1
ATOM 855 C CA . GLU A 1 104 ? 11.355 -25.558 -12.768 1 75.88 104 GLU A CA 1
ATOM 856 C C . GLU A 1 104 ? 10.346 -24.631 -12.096 1 75.88 104 GLU A C 1
ATOM 858 O O . GLU A 1 104 ? 9.357 -24.23 -12.713 1 75.88 104 GLU A O 1
ATOM 863 N N . GLU A 1 105 ? 10.694 -24.22 -11.017 1 82.26 105 GLU A N 1
ATOM 864 C CA . GLU A 1 105 ? 9.826 -23.295 -10.295 1 82.26 105 GLU A CA 1
ATOM 865 C C . GLU A 1 105 ? 9.846 -21.908 -10.933 1 82.26 105 GLU A C 1
ATOM 867 O O . GLU A 1 105 ? 8.811 -21.243 -11.017 1 82.26 105 GLU A O 1
ATOM 872 N N . ALA A 1 106 ? 10.921 -21.619 -11.563 1 86.53 106 ALA A N 1
ATOM 873 C CA . ALA A 1 106 ? 11.081 -20.292 -12.152 1 86.53 106 ALA A CA 1
ATOM 874 C C . ALA A 1 106 ? 10.227 -20.142 -13.407 1 86.53 106 ALA A C 1
ATOM 876 O O . ALA A 1 106 ? 9.633 -19.087 -13.64 1 86.53 106 ALA A O 1
ATOM 877 N N . SER A 1 107 ? 10.222 -21.238 -14.166 1 90.97 107 SER A N 1
ATOM 878 C CA . SER A 1 107 ? 9.425 -21.195 -15.388 1 90.97 107 SER A CA 1
ATOM 879 C C . SER A 1 107 ? 7.939 -21.053 -15.074 1 90.97 107 SER A C 1
ATOM 881 O O . SER A 1 107 ? 7.239 -20.259 -15.707 1 90.97 107 SER A O 1
ATOM 883 N N . ASP A 1 108 ? 7.457 -21.771 -14.111 1 93.14 108 ASP A N 1
ATOM 884 C CA . ASP A 1 108 ? 6.055 -21.71 -13.708 1 93.14 108 ASP A CA 1
ATOM 885 C C . ASP A 1 108 ? 5.701 -20.331 -13.157 1 93.14 108 ASP A C 1
ATOM 887 O O . ASP A 1 108 ? 4.634 -19.792 -13.456 1 93.14 108 ASP A O 1
ATOM 891 N N . VAL A 1 109 ? 6.566 -19.728 -12.439 1 95.05 109 VAL A N 1
ATOM 892 C CA . VAL A 1 109 ? 6.353 -18.407 -11.857 1 95.05 109 VAL A CA 1
ATOM 893 C C . VAL A 1 109 ? 6.335 -17.352 -12.961 1 95.05 109 VAL A C 1
ATOM 895 O O . VAL A 1 109 ? 5.514 -16.432 -12.936 1 95.05 109 VAL A O 1
ATOM 898 N N . TRP A 1 110 ? 7.175 -17.58 -13.944 1 94.7 110 TRP A N 1
ATOM 899 C CA . TRP A 1 110 ? 7.215 -16.658 -15.075 1 94.7 110 TRP A CA 1
ATOM 900 C C . TRP A 1 110 ? 5.892 -16.671 -15.834 1 94.7 110 TRP A C 1
ATOM 902 O O . TRP A 1 110 ? 5.326 -15.614 -16.124 1 94.7 110 TRP A O 1
ATOM 912 N N . LYS A 1 111 ? 5.441 -17.825 -16.102 1 96.34 111 LYS A N 1
ATOM 913 C CA . LYS A 1 111 ? 4.185 -17.957 -16.834 1 96.34 111 LYS A CA 1
ATOM 914 C C . LYS A 1 111 ? 3.028 -17.337 -16.056 1 96.34 111 LYS A C 1
ATOM 916 O O . LYS A 1 111 ? 2.171 -16.667 -16.638 1 96.34 111 LYS A O 1
ATOM 921 N N . ALA A 1 112 ? 3.042 -17.55 -14.844 1 97.22 112 ALA A N 1
ATOM 922 C CA . ALA A 1 112 ? 2.012 -16.967 -13.988 1 97.22 112 ALA A CA 1
ATOM 923 C C . ALA A 1 112 ? 2.106 -15.444 -13.975 1 97.22 112 ALA A C 1
ATOM 925 O O . ALA A 1 112 ? 1.091 -14.752 -14.083 1 97.22 112 ALA A O 1
ATOM 926 N N . ALA A 1 113 ? 3.301 -14.93 -13.852 1 97.68 113 ALA A N 1
ATOM 927 C CA . ALA A 1 113 ? 3.518 -13.486 -13.853 1 97.68 113 ALA A CA 1
ATOM 928 C C . ALA A 1 113 ? 3.068 -12.865 -15.172 1 97.68 113 ALA A C 1
ATOM 930 O O . ALA A 1 113 ? 2.483 -11.779 -15.186 1 97.68 113 ALA A O 1
ATOM 931 N N . GLU A 1 114 ? 3.367 -13.561 -16.212 1 97.79 114 GLU A N 1
ATOM 932 C CA . GLU A 1 114 ? 2.93 -13.107 -17.528 1 97.79 114 GLU A CA 1
ATOM 933 C C . GLU A 1 114 ? 1.408 -13.121 -17.64 1 97.79 114 GLU A C 1
ATOM 935 O O . GLU A 1 114 ? 0.804 -12.142 -18.083 1 97.79 114 GLU A O 1
ATOM 940 N N . TYR A 1 115 ? 0.793 -14.174 -17.198 1 98.06 115 TYR A N 1
ATOM 941 C CA . TYR A 1 115 ? -0.659 -14.316 -17.219 1 98.06 115 TYR A CA 1
ATOM 942 C C . TYR A 1 115 ? -1.327 -13.207 -16.416 1 98.06 115 TYR A C 1
ATOM 944 O O . TYR A 1 115 ? -2.285 -12.585 -16.882 1 98.06 115 TYR A O 1
ATOM 952 N N . LEU A 1 116 ? -0.772 -12.937 -15.304 1 98.02 116 LEU A N 1
ATOM 953 C CA . LEU A 1 116 ? -1.348 -11.947 -14.4 1 98.02 116 LEU A CA 1
ATOM 954 C C . LEU A 1 116 ? -0.825 -10.55 -14.718 1 98.02 116 LEU A C 1
ATOM 956 O O . LEU A 1 116 ? -1.176 -9.582 -14.04 1 98.02 116 LEU A O 1
ATOM 960 N N . GLN A 1 117 ? 0.091 -10.438 -15.667 1 98.01 117 GLN A N 1
ATOM 961 C CA . GLN A 1 117 ? 0.65 -9.171 -16.128 1 98.01 117 GLN A CA 1
ATOM 962 C C . GLN A 1 117 ? 1.334 -8.425 -14.987 1 98.01 117 GLN A C 1
ATOM 964 O O . GLN A 1 117 ? 1.059 -7.245 -14.756 1 98.01 117 GLN A O 1
ATOM 969 N N . MET A 1 118 ? 2.236 -9.071 -14.307 1 97.68 118 MET A N 1
ATOM 970 C CA . MET A 1 118 ? 3.047 -8.512 -13.229 1 97.68 118 MET A CA 1
ATOM 971 C C . MET A 1 118 ? 4.438 -8.14 -13.731 1 97.68 118 MET A C 1
ATOM 973 O O . MET A 1 118 ? 5.392 -8.899 -13.55 1 97.68 118 MET A O 1
ATOM 977 N N . GLU A 1 119 ? 4.55 -6.944 -14.164 1 96.18 119 GLU A N 1
ATOM 978 C CA . GLU A 1 119 ? 5.734 -6.491 -14.887 1 96.18 119 GLU A CA 1
ATOM 979 C C . GLU A 1 119 ? 6.965 -6.489 -13.985 1 96.18 119 GLU A C 1
ATOM 981 O O . GLU A 1 119 ? 8.039 -6.938 -14.391 1 96.18 119 GLU A O 1
ATOM 986 N N . GLU A 1 120 ? 6.838 -5.992 -12.767 1 95.38 120 GLU A N 1
ATOM 987 C CA . GLU A 1 120 ? 7.987 -5.907 -11.871 1 95.38 120 GLU A CA 1
ATOM 988 C C . GLU A 1 120 ? 8.5 -7.295 -11.499 1 95.38 120 GLU A C 1
ATOM 990 O O . GLU A 1 120 ? 9.709 -7.502 -11.369 1 95.38 120 GLU A O 1
ATOM 995 N N . ALA A 1 121 ? 7.605 -8.261 -11.369 1 95.23 121 ALA A N 1
ATOM 996 C CA . ALA A 1 121 ? 8.01 -9.636 -11.092 1 95.23 121 ALA A CA 1
ATOM 997 C C . ALA A 1 121 ? 8.746 -10.242 -12.284 1 95.23 121 ALA A C 1
ATOM 999 O O . ALA A 1 121 ? 9.755 -10.93 -12.115 1 95.23 121 ALA A O 1
ATOM 1000 N N . MET A 1 122 ? 8.27 -9.922 -13.426 1 95.44 122 MET A N 1
ATOM 1001 C CA . MET A 1 122 ? 8.91 -10.426 -14.637 1 95.44 122 MET A CA 1
ATOM 1002 C C . MET A 1 122 ? 10.313 -9.847 -14.793 1 95.44 122 MET A C 1
ATOM 1004 O O . MET A 1 122 ? 11.249 -10.565 -15.148 1 95.44 122 MET A O 1
ATOM 1008 N N . LYS A 1 123 ? 10.463 -8.619 -14.498 1 93.89 123 LYS A N 1
ATOM 1009 C CA . LYS A 1 123 ? 11.783 -7.997 -14.535 1 93.89 123 LYS A CA 1
ATOM 1010 C C . LYS A 1 123 ? 12.733 -8.663 -13.543 1 93.89 123 LYS A C 1
ATOM 1012 O O . LYS A 1 123 ? 13.897 -8.911 -13.862 1 93.89 123 LYS A O 1
ATOM 1017 N N . ALA A 1 124 ? 12.228 -8.946 -12.359 1 90.3 124 ALA A N 1
ATOM 1018 C CA . ALA A 1 124 ? 13.033 -9.585 -11.321 1 90.3 124 ALA A CA 1
ATOM 1019 C C . ALA A 1 124 ? 13.479 -10.979 -11.753 1 90.3 124 ALA A C 1
ATOM 1021 O O . ALA A 1 124 ? 14.607 -11.391 -11.474 1 90.3 124 ALA A O 1
ATOM 1022 N N . LEU A 1 125 ? 12.6 -11.71 -12.438 1 89.69 125 LEU A N 1
ATOM 1023 C CA . LEU A 1 125 ? 12.881 -13.07 -12.884 1 89.69 125 LEU A CA 1
ATOM 1024 C C . LEU A 1 125 ? 13.892 -13.07 -14.025 1 89.69 125 LEU A C 1
ATOM 1026 O O . LEU A 1 125 ? 14.673 -14.014 -14.168 1 89.69 125 LEU A O 1
ATOM 1030 N N . ASN A 1 126 ? 13.831 -12.01 -14.761 1 87.4 126 ASN A N 1
ATOM 1031 C CA . ASN A 1 126 ? 14.755 -11.894 -15.884 1 87.4 126 ASN A CA 1
ATOM 1032 C C . ASN A 1 126 ? 16.161 -11.525 -15.417 1 87.4 126 ASN A C 1
ATOM 1034 O O . ASN A 1 126 ? 17.145 -11.85 -16.083 1 87.4 126 ASN A O 1
ATOM 1038 N N . ASN A 1 127 ? 16.249 -10.771 -14.33 1 77.11 127 ASN A N 1
ATOM 1039 C CA . ASN A 1 127 ? 17.54 -10.327 -13.814 1 77.11 127 ASN A CA 1
ATOM 1040 C C . ASN A 1 127 ? 18.15 -11.358 -12.869 1 77.11 127 ASN A C 1
ATOM 1042 O O . ASN A 1 127 ? 19.193 -11.109 -12.262 1 77.11 127 ASN A O 1
ATOM 1046 N N . ARG A 1 128 ? 17.555 -12.484 -12.708 1 66.89 128 ARG A N 1
ATOM 1047 C CA . ARG A 1 128 ? 18.111 -13.515 -11.837 1 66.89 128 ARG A CA 1
ATOM 1048 C C . ARG A 1 128 ? 19.259 -14.249 -12.523 1 66.89 128 ARG A C 1
ATOM 1050 O O . ARG A 1 128 ? 19.283 -14.367 -13.749 1 66.89 128 ARG A O 1
ATOM 1057 N N . MET B 1 1 ? 34.699 -43.964 6.811 1 32.95 1 MET B N 1
ATOM 1058 C CA . MET B 1 1 ? 34.788 -42.695 6.093 1 32.95 1 MET B CA 1
ATOM 1059 C C . MET B 1 1 ? 33.401 -42.109 5.85 1 32.95 1 MET B C 1
ATOM 1061 O O . MET B 1 1 ? 32.59 -42.699 5.134 1 32.95 1 MET B O 1
ATOM 1065 N N . SER B 1 2 ? 32.749 -41.517 6.9 1 40.04 2 SER B N 1
ATOM 1066 C CA . SER B 1 2 ? 31.424 -40.935 7.082 1 40.04 2 SER B CA 1
ATOM 1067 C C . SER B 1 2 ? 31.124 -39.896 6.007 1 40.04 2 SER B C 1
ATOM 1069 O O . SER B 1 2 ? 31.885 -38.943 5.827 1 40.04 2 SER B O 1
ATOM 1071 N N . GLU B 1 3 ? 30.643 -40.281 4.768 1 39.09 3 GLU B N 1
ATOM 1072 C CA . GLU B 1 3 ? 30.122 -39.413 3.716 1 39.09 3 GLU B CA 1
ATOM 1073 C C . GLU B 1 3 ? 29.328 -38.25 4.304 1 39.09 3 GLU B C 1
ATOM 1075 O O . GLU B 1 3 ? 28.311 -38.459 4.969 1 39.09 3 GLU B O 1
ATOM 1080 N N . MET B 1 4 ? 29.964 -37.263 4.873 1 38.46 4 MET B N 1
ATOM 1081 C CA . MET B 1 4 ? 29.39 -35.977 5.259 1 38.46 4 MET B CA 1
ATOM 1082 C C . MET B 1 4 ? 28.461 -35.448 4.171 1 38.46 4 MET B C 1
ATOM 1084 O O . MET B 1 4 ? 28.902 -35.163 3.057 1 38.46 4 MET B O 1
ATOM 1088 N N . ALA B 1 5 ? 27.277 -36.027 4.043 1 42.57 5 ALA B N 1
ATOM 1089 C CA . ALA B 1 5 ? 26.192 -35.478 3.233 1 42.57 5 ALA B CA 1
ATOM 1090 C C . ALA B 1 5 ? 26.271 -33.955 3.171 1 42.57 5 ALA B C 1
ATOM 1092 O O . ALA B 1 5 ? 26.254 -33.284 4.206 1 42.57 5 ALA B O 1
ATOM 1093 N N . THR B 1 6 ? 27.201 -33.376 2.368 1 39.03 6 THR B N 1
ATOM 1094 C CA . THR B 1 6 ? 27.176 -31.945 2.084 1 39.03 6 THR B CA 1
ATOM 1095 C C . THR B 1 6 ? 25.741 -31.427 2.043 1 39.03 6 THR B C 1
ATOM 1097 O O . THR B 1 6 ? 24.905 -31.957 1.307 1 39.03 6 THR B O 1
ATOM 1100 N N . GLU B 1 7 ? 25.084 -31.249 3.123 1 38.45 7 GLU B N 1
ATOM 1101 C CA . GLU B 1 7 ? 23.884 -30.418 3.118 1 38.45 7 GLU B CA 1
ATOM 1102 C C . GLU B 1 7 ? 23.952 -29.357 2.024 1 38.45 7 GLU B C 1
ATOM 1104 O O . GLU B 1 7 ? 24.836 -28.497 2.04 1 38.45 7 GLU B O 1
ATOM 1109 N N . GLU B 1 8 ? 24.005 -29.647 0.728 1 39.85 8 GLU B N 1
ATOM 1110 C CA . GLU B 1 8 ? 23.722 -28.577 -0.225 1 39.85 8 GLU B CA 1
ATOM 1111 C C . GLU B 1 8 ? 22.876 -27.479 0.413 1 39.85 8 GLU B C 1
ATOM 1113 O O . GLU B 1 8 ? 21.734 -27.72 0.81 1 39.85 8 GLU B O 1
ATOM 1118 N N . VAL B 1 9 ? 23.313 -26.768 1.37 1 41.39 9 VAL B N 1
ATOM 1119 C CA . VAL B 1 9 ? 22.698 -25.513 1.791 1 41.39 9 VAL B CA 1
ATOM 1120 C C . VAL B 1 9 ? 21.949 -24.886 0.617 1 41.39 9 VAL B C 1
ATOM 1122 O O . VAL B 1 9 ? 22.554 -24.539 -0.4 1 41.39 9 VAL B O 1
ATOM 1125 N N . LEU B 1 10 ? 20.979 -25.57 0.015 1 44.31 10 LEU B N 1
ATOM 1126 C CA . LEU B 1 10 ? 20.062 -24.873 -0.88 1 44.31 10 LEU B CA 1
ATOM 1127 C C . LEU B 1 10 ? 20.071 -23.373 -0.607 1 44.31 10 LEU B C 1
ATOM 1129 O O . LEU B 1 10 ? 19.654 -22.93 0.466 1 44.31 10 LEU B O 1
ATOM 1133 N N . VAL B 1 11 ? 21.191 -22.663 -0.702 1 46.94 11 VAL B N 1
ATOM 1134 C CA . VAL B 1 11 ? 21.348 -21.212 -0.71 1 46.94 11 VAL B CA 1
ATOM 1135 C C . VAL B 1 11 ? 20.055 -20.555 -1.185 1 46.94 11 VAL B C 1
ATOM 1137 O O . VAL B 1 11 ? 19.646 -20.735 -2.335 1 46.94 11 VAL B O 1
ATOM 1140 N N . ASP B 1 12 ? 18.967 -20.641 -0.479 1 55.36 12 ASP B N 1
ATOM 1141 C CA . ASP B 1 12 ? 17.719 -19.918 -0.709 1 55.36 12 ASP B CA 1
ATOM 1142 C C . ASP B 1 12 ? 17.988 -18.53 -1.285 1 55.36 12 ASP B C 1
ATOM 1144 O O . ASP B 1 12 ? 18.623 -17.695 -0.637 1 55.36 12 ASP B O 1
ATOM 1148 N N . HIS B 1 13 ? 18.593 -18.486 -2.566 1 67.5 13 HIS B N 1
ATOM 1149 C CA . HIS B 1 13 ? 18.886 -17.194 -3.177 1 67.5 13 HIS B CA 1
ATOM 1150 C C . HIS B 1 13 ? 17.651 -16.3 -3.194 1 67.5 13 HIS B C 1
ATOM 1152 O O . HIS B 1 13 ? 16.677 -16.592 -3.892 1 67.5 13 HIS B O 1
ATOM 1158 N N . VAL B 1 14 ? 17.378 -15.667 -2.125 1 79.63 14 VAL B N 1
ATOM 1159 C CA . VAL B 1 14 ? 16.372 -14.611 -2.085 1 79.63 14 VAL B CA 1
ATOM 1160 C C . VAL B 1 14 ? 16.845 -13.415 -2.907 1 79.63 14 VAL B C 1
ATOM 1162 O O . VAL B 1 14 ? 17.936 -12.887 -2.675 1 79.63 14 VAL B O 1
ATOM 1165 N N . HIS B 1 15 ? 16.14 -13.158 -4.006 1 86.97 15 HIS B N 1
ATOM 1166 C CA . HIS B 1 15 ? 16.395 -11.988 -4.838 1 86.97 15 HIS B CA 1
ATOM 1167 C C . HIS B 1 15 ? 15.475 -10.832 -4.461 1 86.97 15 HIS B C 1
ATOM 1169 O O . HIS B 1 15 ? 14.255 -10.929 -4.614 1 86.97 15 HIS B O 1
ATOM 1175 N N . GLU B 1 16 ? 16.087 -9.784 -3.857 1 91.68 16 GLU B N 1
ATOM 1176 C CA . GLU B 1 16 ? 15.294 -8.615 -3.489 1 91.68 16 GLU B CA 1
ATOM 1177 C C . GLU B 1 16 ? 15.349 -7.546 -4.578 1 91.68 16 GLU B C 1
ATOM 1179 O O . GLU B 1 16 ? 16.412 -7.285 -5.145 1 91.68 16 GLU B O 1
ATOM 1184 N N . VAL B 1 17 ? 14.231 -6.948 -4.859 1 93.97 17 VAL B N 1
ATOM 1185 C CA . VAL B 1 17 ? 14.088 -5.863 -5.824 1 93.97 17 VAL B CA 1
ATOM 1186 C C . VAL B 1 17 ? 13.642 -4.59 -5.108 1 93.97 17 VAL B C 1
ATOM 1188 O O . VAL B 1 17 ? 12.455 -4.256 -5.103 1 93.97 17 VAL B O 1
ATOM 1191 N N . PRO B 1 18 ? 14.591 -3.82 -4.619 1 93.27 18 PRO B N 1
ATOM 1192 C CA . PRO B 1 18 ? 14.249 -2.682 -3.763 1 93.27 18 PRO B CA 1
ATOM 1193 C C . PRO B 1 18 ? 13.422 -1.624 -4.49 1 93.27 18 PRO B C 1
ATOM 1195 O O . PRO B 1 18 ? 12.642 -0.905 -3.861 1 93.27 18 PRO B O 1
ATOM 1198 N N . SER B 1 19 ? 13.563 -1.537 -5.79 1 94.96 19 SER B N 1
ATOM 1199 C CA . SER B 1 19 ? 12.788 -0.556 -6.543 1 94.96 19 SER B CA 1
ATOM 1200 C C . SER B 1 19 ? 11.294 -0.851 -6.458 1 94.96 19 SER B C 1
ATOM 1202 O O . SER B 1 19 ? 10.467 0.031 -6.702 1 94.96 19 SER B O 1
ATOM 1204 N N . HIS B 1 20 ? 10.944 -2.078 -6.115 1 96.76 20 HIS B N 1
ATOM 1205 C CA . HIS B 1 20 ? 9.552 -2.509 -6.043 1 96.76 20 HIS B CA 1
ATOM 1206 C C . HIS B 1 20 ? 8.793 -1.743 -4.966 1 96.76 20 HIS B C 1
ATOM 1208 O O . HIS B 1 20 ? 7.618 -1.414 -5.144 1 96.76 20 HIS B O 1
ATOM 1214 N N . TYR B 1 21 ? 9.455 -1.399 -3.916 1 97.44 21 TYR B N 1
ATOM 1215 C CA . TYR B 1 21 ? 8.797 -0.653 -2.848 1 97.44 21 TYR B CA 1
ATOM 1216 C C . TYR B 1 21 ? 8.207 0.648 -3.376 1 97.44 21 TYR B C 1
ATOM 1218 O O . TYR B 1 21 ? 7.029 0.939 -3.152 1 97.44 21 TYR B O 1
ATOM 1226 N N . LYS B 1 22 ? 9.017 1.362 -4.06 1 97.47 22 LYS B N 1
ATOM 1227 C CA . LYS B 1 22 ? 8.595 2.657 -4.586 1 97.47 22 LYS B CA 1
ATOM 1228 C C . LYS B 1 22 ? 7.535 2.489 -5.671 1 97.47 22 LYS B C 1
ATOM 1230 O O . LYS B 1 22 ? 6.582 3.269 -5.741 1 97.47 22 LYS B O 1
ATOM 1235 N N . VAL B 1 23 ? 7.629 1.528 -6.524 1 97.77 23 VAL B N 1
ATOM 1236 C CA . VAL B 1 23 ? 6.678 1.288 -7.604 1 97.77 23 VAL B CA 1
ATOM 1237 C C . VAL B 1 23 ? 5.286 1.048 -7.023 1 97.77 23 VAL B C 1
ATOM 1239 O O . VAL B 1 23 ? 4.301 1.613 -7.503 1 97.77 23 VAL B O 1
ATOM 1242 N N . VAL B 1 24 ? 5.251 0.25 -5.991 1 98.21 24 VAL B N 1
ATOM 1243 C CA . VAL B 1 24 ? 3.96 -0.068 -5.388 1 98.21 24 VAL B CA 1
ATOM 1244 C C . VAL B 1 24 ? 3.32 1.205 -4.837 1 98.21 24 VAL B C 1
ATOM 1246 O O . VAL B 1 24 ? 2.15 1.486 -5.108 1 98.21 24 VAL B O 1
ATOM 1249 N N . LEU B 1 25 ? 4.097 1.945 -4.088 1 98.42 25 LEU B N 1
ATOM 1250 C CA . LEU B 1 25 ? 3.533 3.141 -3.469 1 98.42 25 LEU B CA 1
ATOM 1251 C C . LEU B 1 25 ? 3.151 4.171 -4.527 1 98.42 25 LEU B C 1
ATOM 1253 O O . LEU B 1 25 ? 2.13 4.85 -4.397 1 98.42 25 LEU B O 1
ATOM 1257 N N . ASP B 1 26 ? 3.917 4.273 -5.621 1 98.48 26 ASP B N 1
ATOM 1258 C CA . ASP B 1 26 ? 3.573 5.163 -6.725 1 98.48 26 ASP B CA 1
ATOM 1259 C C . ASP B 1 26 ? 2.231 4.778 -7.344 1 98.48 26 ASP B C 1
ATOM 1261 O O . ASP B 1 26 ? 1.411 5.646 -7.65 1 98.48 26 ASP B O 1
ATOM 1265 N N . ARG B 1 27 ? 2.054 3.565 -7.501 1 98.41 27 ARG B N 1
ATOM 1266 C CA . ARG B 1 27 ? 0.815 3.088 -8.107 1 98.41 27 ARG B CA 1
ATOM 1267 C C . ARG B 1 27 ? -0.369 3.294 -7.168 1 98.41 27 ARG B C 1
ATOM 1269 O O . ARG B 1 27 ? -1.466 3.64 -7.61 1 98.41 27 ARG B O 1
ATOM 1276 N N . LEU B 1 28 ? -0.134 3.078 -5.899 1 98.65 28 LEU B N 1
ATOM 1277 C CA . LEU B 1 28 ? -1.19 3.353 -4.931 1 98.65 28 LEU B CA 1
ATOM 1278 C C . LEU B 1 28 ? -1.553 4.834 -4.929 1 98.65 28 LEU B C 1
ATOM 1280 O O . LEU B 1 28 ? -2.729 5.189 -4.815 1 98.65 28 LEU B O 1
ATOM 1284 N N . ASN B 1 29 ? -0.552 5.656 -5.071 1 98.72 29 ASN B N 1
ATOM 1285 C CA . ASN B 1 29 ? -0.807 7.091 -5.143 1 98.72 29 ASN B CA 1
ATOM 1286 C C . ASN B 1 29 ? -1.606 7.456 -6.391 1 98.72 29 ASN B C 1
ATOM 1288 O O . ASN B 1 29 ? -2.507 8.295 -6.333 1 98.72 29 ASN B O 1
ATOM 1292 N N . GLU B 1 30 ? -1.261 6.85 -7.464 1 98.55 30 GLU B N 1
ATOM 1293 C CA . GLU B 1 30 ? -2.023 7.067 -8.691 1 98.55 30 GLU B CA 1
ATOM 1294 C C . GLU B 1 30 ? -3.485 6.669 -8.51 1 98.55 30 GLU B C 1
ATOM 1296 O O . GLU B 1 30 ? -4.388 7.392 -8.936 1 98.55 30 GLU B O 1
ATOM 1301 N N . GLN B 1 31 ? -3.659 5.565 -7.908 1 98.03 31 GLN B N 1
ATOM 1302 C CA . GLN B 1 31 ? -5.013 5.118 -7.598 1 98.03 31 GLN B CA 1
ATOM 1303 C C . GLN B 1 31 ? -5.752 6.148 -6.748 1 98.03 31 GLN B C 1
ATOM 1305 O O . GLN B 1 31 ? -6.909 6.472 -7.024 1 98.03 31 GLN B O 1
ATOM 1310 N N . ARG B 1 32 ? -5.091 6.632 -5.755 1 98.2 32 ARG B N 1
ATOM 1311 C CA . ARG B 1 32 ? -5.7 7.614 -4.863 1 98.2 32 ARG B CA 1
ATOM 1312 C C . ARG B 1 32 ? -6.103 8.871 -5.626 1 98.2 32 ARG B C 1
ATOM 1314 O O . ARG B 1 32 ? -7.216 9.374 -5.461 1 98.2 32 ARG B O 1
ATOM 1321 N N . GLN B 1 33 ? -5.191 9.337 -6.475 1 97.88 33 GLN B N 1
ATOM 1322 C CA . GLN B 1 33 ? -5.433 10.552 -7.246 1 97.88 33 GLN B CA 1
ATOM 1323 C C . GLN B 1 33 ? -6.596 10.366 -8.216 1 97.88 33 GLN B C 1
ATOM 1325 O O . GLN B 1 33 ? -7.325 11.316 -8.51 1 97.88 33 GLN B O 1
ATOM 1330 N N . GLN B 1 34 ? -6.8 9.147 -8.619 1 97.14 34 GLN B N 1
ATOM 1331 C CA . GLN B 1 34 ? -7.874 8.836 -9.556 1 97.14 34 GLN B CA 1
ATOM 1332 C C . GLN B 1 34 ? -9.092 8.274 -8.828 1 97.14 34 GLN B C 1
ATOM 1334 O O . GLN B 1 34 ? -10.057 7.843 -9.462 1 97.14 34 GLN B O 1
ATOM 1339 N N . GLU B 1 35 ? -9.015 8.235 -7.483 1 95.82 35 GLU B N 1
ATOM 1340 C CA . GLU B 1 35 ? -10.071 7.723 -6.615 1 95.82 35 GLU B CA 1
ATOM 1341 C C . GLU B 1 35 ? -10.451 6.294 -6.993 1 95.82 35 GLU B C 1
ATOM 1343 O O . GLU B 1 35 ? -11.63 5.933 -6.971 1 95.82 35 GLU B O 1
ATOM 1348 N N . GLN B 1 36 ? -9.434 5.607 -7.423 1 94.41 36 GLN B N 1
ATOM 1349 C CA . GLN B 1 36 ? -9.617 4.198 -7.757 1 94.41 36 GLN B CA 1
ATOM 1350 C C . GLN B 1 36 ? -9.341 3.306 -6.55 1 94.41 36 GLN B C 1
ATOM 1352 O O . GLN B 1 36 ? -8.342 3.488 -5.852 1 94.41 36 GLN B O 1
ATOM 1357 N N . PHE B 1 37 ? -10.258 2.385 -6.201 1 92.92 37 PHE B N 1
ATOM 1358 C CA . PHE B 1 37 ? -10.17 1.358 -5.169 1 92.92 37 PHE B CA 1
ATOM 1359 C C . PHE B 1 37 ? -10.069 1.987 -3.785 1 92.92 37 PHE B C 1
ATOM 1361 O O . PHE B 1 37 ? -9.706 1.316 -2.817 1 92.92 37 PHE B O 1
ATOM 1368 N N . THR B 1 38 ? -10.186 3.277 -3.669 1 94.58 38 THR B N 1
ATOM 1369 C CA . THR B 1 38 ? -10.262 3.889 -2.347 1 94.58 38 THR B CA 1
ATOM 1370 C C . THR B 1 38 ? -11.519 3.434 -1.611 1 94.58 38 THR B C 1
ATOM 1372 O O . THR B 1 38 ? -12.554 3.186 -2.234 1 94.58 38 THR B O 1
ATOM 1375 N N . ASP B 1 39 ? -11.421 3.356 -0.282 1 91.94 39 ASP B N 1
ATOM 1376 C CA . ASP B 1 39 ? -12.545 2.781 0.451 1 91.94 39 ASP B CA 1
ATOM 1377 C C . ASP B 1 39 ? -12.887 3.621 1.679 1 91.94 39 ASP B C 1
ATOM 1379 O O . ASP B 1 39 ? -13.682 3.202 2.523 1 91.94 39 ASP B O 1
ATOM 1383 N N . ILE B 1 40 ? -12.299 4.815 1.802 1 94.49 40 ILE B N 1
ATOM 1384 C CA . ILE B 1 40 ? -12.626 5.711 2.906 1 94.49 40 ILE B CA 1
ATOM 1385 C C . ILE B 1 40 ? -12.544 7.162 2.435 1 94.49 40 ILE B C 1
ATOM 1387 O O . ILE B 1 40 ? -11.74 7.492 1.56 1 94.49 40 ILE B O 1
ATOM 1391 N N . THR B 1 41 ? -13.381 7.913 2.934 1 95.8 41 THR B N 1
ATOM 1392 C CA . THR B 1 41 ? -13.329 9.361 2.765 1 95.8 41 THR B CA 1
ATOM 1393 C C . THR B 1 41 ? -13.155 10.057 4.112 1 95.8 41 THR B C 1
ATOM 1395 O O . THR B 1 41 ? -13.957 9.859 5.027 1 95.8 41 THR B O 1
ATOM 1398 N N . LEU B 1 42 ? -12.174 10.829 4.223 1 96.43 42 LEU B N 1
ATOM 1399 C CA . LEU B 1 42 ? -11.914 11.613 5.425 1 96.43 42 LEU B CA 1
ATOM 1400 C C . LEU B 1 42 ? -12.328 13.067 5.226 1 96.43 42 LEU B C 1
ATOM 1402 O O . LEU B 1 42 ? -12.095 13.643 4.161 1 96.43 42 LEU B O 1
ATOM 1406 N N . ILE B 1 43 ? -12.96 13.581 6.145 1 97.3 43 ILE B N 1
ATOM 1407 C CA . ILE B 1 43 ? -13.323 14.994 6.125 1 97.3 43 ILE B CA 1
ATOM 1408 C C . ILE B 1 43 ? -12.489 15.756 7.152 1 97.3 43 ILE B C 1
ATOM 1410 O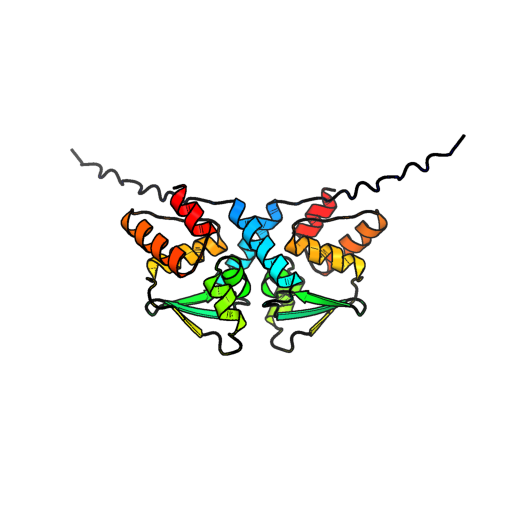 O . ILE B 1 43 ? -12.559 15.473 8.35 1 97.3 43 ILE B O 1
ATOM 1414 N N . VAL B 1 44 ? -11.719 16.693 6.668 1 97.39 44 VAL B N 1
ATOM 1415 C CA . VAL B 1 44 ? -10.861 17.512 7.519 1 97.39 44 VAL B CA 1
ATOM 1416 C C . VAL B 1 44 ? -11.102 18.991 7.224 1 97.39 44 VAL B C 1
ATOM 1418 O O . VAL B 1 44 ? -10.814 19.466 6.123 1 97.39 44 VAL B O 1
ATOM 1421 N N . ASP B 1 45 ? -11.562 19.703 8.173 1 96.33 45 ASP B N 1
ATOM 1422 C CA . ASP B 1 45 ? -11.849 21.125 8.008 1 96.33 45 ASP B CA 1
ATOM 1423 C C . ASP B 1 45 ? -12.703 21.372 6.766 1 96.33 45 ASP B C 1
ATOM 1425 O O . ASP B 1 45 ? -12.383 22.239 5.95 1 96.33 45 ASP B O 1
ATOM 1429 N N . GLY B 1 46 ? -13.753 20.499 6.549 1 95.4 46 GLY B N 1
ATOM 1430 C CA . GLY B 1 46 ? -14.728 20.656 5.482 1 95.4 46 GLY B CA 1
ATOM 1431 C C . GLY B 1 46 ? -14.244 20.121 4.147 1 95.4 46 GLY B C 1
ATOM 1432 O O . GLY B 1 46 ? -14.976 20.158 3.155 1 95.4 46 GLY B O 1
ATOM 1433 N N . HIS B 1 47 ? -13.021 19.59 4.074 1 97.45 47 HIS B N 1
ATOM 1434 C CA . HIS B 1 47 ? -12.465 19.058 2.835 1 97.45 47 HIS B CA 1
ATOM 1435 C C . HIS B 1 47 ? -12.463 17.533 2.843 1 97.45 47 HIS B C 1
ATOM 1437 O O . HIS B 1 47 ? -12.188 16.914 3.874 1 97.45 47 HIS B O 1
ATOM 1443 N N . HIS B 1 48 ? -12.681 17.028 1.66 1 96.75 48 HIS B N 1
ATOM 1444 C CA . HIS B 1 48 ? -12.774 15.581 1.507 1 96.75 48 HIS B CA 1
ATOM 1445 C C . HIS B 1 48 ? -11.473 14.999 0.966 1 96.75 48 HIS B C 1
ATOM 1447 O O . HIS B 1 48 ? -10.892 15.538 0.021 1 96.75 48 HIS B O 1
ATOM 1453 N N . PHE B 1 49 ? -11.046 13.895 1.578 1 97.29 49 PHE B N 1
ATOM 1454 C CA . PHE B 1 49 ? -9.878 13.141 1.14 1 97.29 49 PHE B CA 1
ATOM 1455 C C . PHE B 1 49 ? -10.22 11.667 0.964 1 97.29 49 PHE B C 1
ATOM 1457 O O . PHE B 1 49 ? -10.615 10.997 1.921 1 97.29 49 PHE B O 1
ATOM 1464 N N . LYS B 1 50 ? -10.135 11.202 -0.223 1 96.47 50 LYS B N 1
ATOM 1465 C CA . LYS B 1 50 ? -10.279 9.77 -0.468 1 96.47 50 LYS B CA 1
ATOM 1466 C C . LYS B 1 50 ? -8.945 9.048 -0.301 1 96.47 50 LYS B C 1
ATOM 1468 O O . LYS B 1 50 ? -7.898 9.568 -0.693 1 96.47 50 LYS B O 1
ATOM 1473 N N . ALA B 1 51 ? -9.016 7.895 0.296 1 97.08 51 ALA B N 1
ATOM 1474 C CA . ALA B 1 51 ? -7.785 7.15 0.543 1 97.08 51 ALA B CA 1
ATOM 1475 C C . ALA B 1 51 ? -8.071 5.662 0.722 1 97.08 51 ALA B C 1
ATOM 1477 O O . ALA B 1 51 ? -9.221 5.228 0.622 1 97.08 51 ALA B O 1
ATOM 1478 N N . HIS B 1 52 ? -7.087 4.869 0.799 1 96.68 52 HIS B N 1
ATOM 1479 C CA . HIS B 1 52 ? -7.174 3.46 1.164 1 96.68 52 HIS B CA 1
ATOM 1480 C C . HIS B 1 52 ? -7.041 3.271 2.671 1 96.68 52 HIS B C 1
ATOM 1482 O O . HIS B 1 52 ? -6.057 3.708 3.271 1 96.68 52 HIS B O 1
ATOM 1488 N N . LYS B 1 53 ? -7.908 2.565 3.274 1 96.03 53 LYS B N 1
ATOM 1489 C CA . LYS B 1 53 ? -7.848 2.292 4.707 1 96.03 53 LYS B CA 1
ATOM 1490 C C . LYS B 1 53 ? -6.545 1.592 5.079 1 96.03 53 LYS B C 1
ATOM 1492 O O . LYS B 1 53 ? -5.881 1.977 6.044 1 96.03 53 LYS B O 1
ATOM 1497 N N . ALA B 1 54 ? -6.219 0.651 4.257 1 96.77 54 ALA B N 1
ATOM 1498 C CA . ALA B 1 54 ? -5.046 -0.17 4.544 1 96.77 54 ALA B CA 1
ATOM 1499 C C . ALA B 1 54 ? -3.772 0.671 4.535 1 96.77 54 ALA B C 1
ATOM 1501 O O . ALA B 1 54 ? -2.894 0.488 5.381 1 96.77 54 ALA B O 1
ATOM 1502 N N . VAL B 1 55 ? -3.624 1.617 3.59 1 98.26 55 VAL B N 1
ATOM 1503 C CA . VAL B 1 55 ? -2.436 2.459 3.486 1 98.26 55 VAL B CA 1
ATOM 1504 C C . VAL B 1 55 ? -2.381 3.424 4.668 1 98.26 55 VAL B C 1
ATOM 1506 O O . VAL B 1 55 ? -1.329 3.596 5.288 1 98.26 55 VAL B O 1
ATOM 1509 N N . LEU B 1 56 ? -3.553 4.037 5.042 1 97.81 56 LEU B N 1
ATOM 1510 C CA . LEU B 1 56 ? -3.597 4.923 6.2 1 97.81 56 LEU B CA 1
ATOM 1511 C C . LEU B 1 56 ? -3.224 4.172 7.474 1 97.81 56 LEU B C 1
ATOM 1513 O O . LEU B 1 56 ? -2.413 4.653 8.268 1 97.81 56 LEU B O 1
ATOM 1517 N N . ALA B 1 57 ? -3.785 2.953 7.601 1 97.22 57 ALA B N 1
ATOM 1518 C CA . ALA B 1 57 ? -3.541 2.14 8.789 1 97.22 57 ALA B CA 1
ATOM 1519 C C . ALA B 1 57 ? -2.084 1.691 8.857 1 97.22 57 ALA B C 1
ATOM 1521 O O . ALA B 1 57 ? -1.547 1.467 9.945 1 97.22 57 ALA B O 1
ATOM 1522 N N . ALA B 1 58 ? -1.457 1.561 7.733 1 98.07 58 ALA B N 1
ATOM 1523 C CA . ALA B 1 58 ? -0.052 1.169 7.674 1 98.07 58 ALA B CA 1
ATOM 1524 C C . ALA B 1 58 ? 0.851 2.281 8.201 1 98.07 58 ALA B C 1
ATOM 1526 O O . ALA B 1 58 ? 1.929 2.012 8.736 1 98.07 58 ALA B O 1
ATOM 1527 N N . CYS B 1 59 ? 0.411 3.528 8.152 1 97.72 59 CYS B N 1
ATOM 1528 C CA . CYS B 1 59 ? 1.28 4.662 8.449 1 97.72 59 CYS B CA 1
ATOM 1529 C C . CYS B 1 59 ? 0.824 5.382 9.712 1 97.72 59 CYS B C 1
ATOM 1531 O O . CYS B 1 59 ? 1.505 6.289 10.194 1 97.72 59 CYS B O 1
ATOM 1533 N N . SER B 1 60 ? -0.291 4.971 10.29 1 97.95 60 SER B N 1
ATOM 1534 C CA . SER B 1 60 ? -0.896 5.658 11.426 1 97.95 60 SER B CA 1
ATOM 1535 C C . SER B 1 60 ? -1.531 4.667 12.396 1 97.95 60 SER B C 1
ATOM 1537 O O . SER B 1 60 ? -2.487 3.973 12.045 1 97.95 60 SER B O 1
ATOM 1539 N N . GLN B 1 61 ? -1.065 4.636 13.618 1 97.1 61 GLN B N 1
ATOM 1540 C CA . GLN B 1 61 ? -1.649 3.773 14.639 1 97.1 61 GLN B CA 1
ATOM 1541 C C . GLN B 1 61 ? -3.064 4.222 14.994 1 97.1 61 GLN B C 1
ATOM 1543 O O . GLN B 1 61 ? -3.916 3.397 15.33 1 97.1 61 GLN B O 1
ATOM 1548 N N . PHE B 1 62 ? -3.324 5.491 14.889 1 96.26 62 PHE B N 1
ATOM 1549 C CA . PHE B 1 62 ? -4.665 6.025 15.096 1 96.26 62 PHE B CA 1
ATOM 1550 C C . PHE B 1 62 ? -5.649 5.417 14.103 1 96.26 62 PHE B C 1
ATOM 1552 O O . PHE B 1 62 ? -6.682 4.874 14.5 1 96.26 62 PHE B O 1
ATOM 1559 N N . PHE B 1 63 ? -5.29 5.454 12.859 1 95.73 63 PHE B N 1
ATOM 1560 C CA . PHE B 1 63 ? -6.173 4.912 11.832 1 95.73 63 PHE B CA 1
ATOM 1561 C C . PHE B 1 63 ? -6.248 3.393 11.93 1 95.73 63 PHE B C 1
ATOM 1563 O O . PHE B 1 63 ? -7.305 2.802 11.698 1 95.73 63 PHE B O 1
ATOM 1570 N N . CYS B 1 64 ? -5.133 2.793 12.283 1 95.56 64 CYS B N 1
ATOM 1571 C CA . CYS B 1 64 ? -5.131 1.343 12.434 1 95.56 64 CYS B CA 1
ATOM 1572 C C . CYS B 1 64 ? -6.16 0.901 13.468 1 95.56 64 CYS B C 1
ATOM 1574 O O . CYS B 1 64 ? -6.958 -0.002 13.21 1 95.56 64 CYS B O 1
ATOM 1576 N N . ARG B 1 65 ? -6.195 1.492 14.563 1 93.92 65 ARG B N 1
ATOM 1577 C CA . ARG B 1 65 ? -7.146 1.169 15.622 1 93.92 65 ARG B CA 1
ATOM 1578 C C . ARG B 1 65 ? -8.556 1.614 15.247 1 93.92 65 ARG B C 1
ATOM 1580 O O . ARG B 1 65 ? -9.521 0.877 15.457 1 93.92 65 ARG B O 1
ATOM 1587 N N . PHE B 1 66 ? -8.627 2.741 14.673 1 92.1 66 PHE B N 1
ATOM 1588 C CA . PHE B 1 66 ? -9.918 3.331 14.341 1 92.1 66 PHE B CA 1
ATOM 1589 C C . PHE B 1 66 ? -10.679 2.451 13.357 1 92.1 66 PHE B C 1
ATOM 1591 O O . PHE B 1 66 ? -11.888 2.255 13.497 1 92.1 66 PHE B O 1
ATOM 1598 N N . PHE B 1 67 ? -9.986 1.956 12.34 1 92.25 67 PHE B N 1
ATOM 1599 C CA . PHE B 1 67 ? -10.647 1.234 11.26 1 92.25 67 PHE B CA 1
ATOM 1600 C C . PHE B 1 67 ? -10.931 -0.207 11.666 1 92.25 67 PHE B C 1
ATOM 1602 O O . PHE B 1 67 ? -11.668 -0.918 10.979 1 92.25 67 PHE B O 1
ATOM 1609 N N . GLN B 1 68 ? -10.289 -0.699 12.69 1 87.73 68 GLN B N 1
ATOM 1610 C CA . GLN B 1 68 ? -10.589 -2.051 13.148 1 87.73 68 GLN B CA 1
ATOM 1611 C C . GLN B 1 68 ? -12.05 -2.178 13.571 1 87.73 68 GLN B C 1
ATOM 1613 O O . GLN B 1 68 ? -12.667 -3.229 13.383 1 87.73 68 GLN B O 1
ATOM 1618 N N . ASP B 1 69 ? -12.595 -1.187 14.073 1 77.33 69 ASP B N 1
ATOM 1619 C CA . ASP B 1 69 ? -13.965 -1.173 14.576 1 77.33 69 ASP B CA 1
ATOM 1620 C C . ASP B 1 69 ? -14.929 -0.622 13.528 1 77.33 69 ASP B C 1
ATOM 1622 O O . ASP B 1 69 ? -16.146 -0.644 13.724 1 77.33 69 ASP B O 1
ATOM 1626 N N . PHE B 1 70 ? -14.213 -0.171 12.56 1 66.52 70 PHE B N 1
ATOM 1627 C CA . PHE B 1 70 ? -15.004 0.574 11.587 1 66.52 70 PHE B CA 1
ATOM 1628 C C . PHE B 1 70 ? -15.51 -0.344 10.482 1 66.52 70 PHE B C 1
ATOM 1630 O O . PHE B 1 70 ? -14.716 -0.915 9.731 1 66.52 70 PHE B O 1
ATOM 1637 N N . ARG B 1 71 ? -16.684 -0.816 10.574 1 60.24 71 ARG B N 1
ATOM 1638 C CA . ARG B 1 71 ? -17.289 -1.727 9.608 1 60.24 71 ARG B CA 1
ATOM 1639 C C . ARG B 1 71 ? -18.096 -0.962 8.564 1 60.24 71 ARG B C 1
ATOM 1641 O O . ARG B 1 71 ? -18.474 -1.52 7.532 1 60.24 71 ARG B O 1
ATOM 1648 N N . GLU B 1 72 ? -18.593 0.244 9.088 1 57.24 72 GLU B N 1
ATOM 1649 C CA . GLU B 1 72 ? -19.66 0.867 8.311 1 57.24 72 GLU B CA 1
ATOM 1650 C C . GLU B 1 72 ? -19.097 1.856 7.294 1 57.24 72 GLU B C 1
ATOM 1652 O O . GLU B 1 72 ? -17.883 2.056 7.221 1 57.24 72 GLU B O 1
ATOM 1657 N N . GLU B 1 73 ? -19.958 2.838 6.816 1 60.9 73 GLU B N 1
ATOM 1658 C CA . GLU B 1 73 ? -19.959 3.738 5.666 1 60.9 73 GLU B CA 1
ATOM 1659 C C . GLU B 1 73 ? -18.719 4.628 5.661 1 60.9 73 GLU B C 1
ATOM 1661 O O . GLU B 1 73 ? -18.274 5.087 6.715 1 60.9 73 GLU B O 1
ATOM 1666 N N . PRO B 1 74 ? -17.962 4.842 4.539 1 67.41 74 PRO B N 1
ATOM 1667 C CA . PRO B 1 74 ? -16.653 5.31 4.075 1 67.41 74 PRO B CA 1
ATOM 1668 C C . PRO B 1 74 ? -16.426 6.794 4.351 1 67.41 74 PRO B C 1
ATOM 1670 O O . PRO B 1 74 ? -15.852 7.5 3.518 1 67.41 74 PRO B O 1
ATOM 1673 N N . LEU B 1 75 ? -17.263 7.303 5.515 1 84.15 75 LEU B N 1
ATOM 1674 C CA . LEU B 1 75 ? -16.947 8.709 5.742 1 84.15 75 LEU B CA 1
ATOM 1675 C C . LEU B 1 75 ? -16.491 8.938 7.179 1 84.15 75 LEU B C 1
ATOM 1677 O O . LEU B 1 75 ? -17.191 8.568 8.124 1 84.15 75 LEU B O 1
ATOM 1681 N N . VAL B 1 76 ? -15.338 9.454 7.452 1 91.72 76 VAL B N 1
ATOM 1682 C CA . VAL B 1 76 ? -14.771 9.715 8.77 1 91.72 76 VAL B CA 1
ATOM 1683 C C . VAL B 1 76 ? -14.362 11.182 8.877 1 91.72 76 VAL B C 1
ATOM 1685 O O . VAL B 1 76 ? -13.628 11.692 8.028 1 91.72 76 VAL B O 1
ATOM 1688 N N . GLU B 1 77 ? -14.933 11.866 9.853 1 94.26 77 GLU B N 1
ATOM 1689 C CA . GLU B 1 77 ? -14.507 13.236 10.125 1 94.26 77 GLU B CA 1
ATOM 1690 C C . GLU B 1 77 ? -13.372 13.269 11.145 1 94.26 77 GLU B C 1
ATOM 1692 O O . GLU B 1 77 ? -13.463 12.644 12.204 1 94.26 77 GLU B O 1
ATOM 1697 N N . ILE B 1 78 ? -12.354 13.937 10.789 1 95.39 78 ILE B N 1
ATOM 1698 C CA . ILE B 1 78 ? -11.209 14.115 11.675 1 95.39 78 ILE B CA 1
ATOM 1699 C C . ILE B 1 78 ? -11.206 15.535 12.236 1 95.39 78 ILE B C 1
ATOM 1701 O O . ILE B 1 78 ? -11.02 16.502 11.493 1 95.39 78 ILE B O 1
ATOM 1705 N N . GLU B 1 79 ? -11.343 15.596 13.505 1 95.31 79 GLU B N 1
ATOM 1706 C CA . GLU B 1 79 ? -11.335 16.885 14.191 1 95.31 79 GLU B CA 1
ATOM 1707 C C . GLU B 1 79 ? -9.966 17.179 14.798 1 95.31 79 GLU B C 1
ATOM 1709 O O . GLU B 1 79 ? -9.213 16.257 15.12 1 95.31 79 GLU B O 1
ATOM 1714 N N . GLY B 1 80 ? -9.544 18.459 14.9 1 93.95 80 GLY B N 1
ATOM 1715 C CA . GLY B 1 80 ? -8.307 18.834 15.568 1 93.95 80 GLY B CA 1
ATOM 1716 C C . GLY B 1 80 ? -7.112 18.872 14.634 1 93.95 80 GLY B C 1
ATOM 1717 O O . GLY B 1 80 ? -5.977 19.056 15.078 1 93.95 80 GLY B O 1
ATOM 1718 N N . VAL B 1 81 ? -7.393 18.607 13.389 1 96.14 81 VAL B N 1
ATOM 1719 C CA . VAL B 1 81 ? -6.343 18.662 12.376 1 96.14 81 VAL B CA 1
ATOM 1720 C C . VAL B 1 81 ? -6.74 19.642 11.274 1 96.14 81 VAL B C 1
ATOM 1722 O O . VAL B 1 81 ? -7.882 19.636 10.811 1 96.14 81 VAL B O 1
ATOM 1725 N N . SER B 1 82 ? -5.763 20.521 10.923 1 95.34 82 SER B N 1
ATOM 1726 C CA . SER B 1 82 ? -6.072 21.483 9.869 1 95.34 82 SER B CA 1
ATOM 1727 C C . SER B 1 82 ? -5.979 20.84 8.489 1 95.34 82 SER B C 1
ATOM 1729 O O . SER B 1 82 ? -5.263 19.853 8.305 1 95.34 82 SER B O 1
ATOM 1731 N N . ASN B 1 83 ? -6.633 21.447 7.558 1 96.27 83 ASN B N 1
ATOM 1732 C CA . ASN B 1 83 ? -6.608 20.988 6.173 1 96.27 83 ASN B CA 1
ATOM 1733 C C . ASN B 1 83 ? -5.19 20.985 5.609 1 96.27 83 ASN B C 1
ATOM 1735 O O . ASN B 1 83 ? -4.753 19.994 5.022 1 96.27 83 ASN B O 1
ATOM 1739 N N . LEU B 1 84 ? -4.525 22.037 5.813 1 94.58 84 LEU B N 1
ATOM 1740 C CA . LEU B 1 84 ? -3.181 22.171 5.262 1 94.58 84 LEU B CA 1
ATOM 1741 C C . LEU B 1 84 ? -2.244 21.121 5.851 1 94.58 84 LEU B C 1
ATOM 1743 O O . LEU B 1 84 ? -1.494 20.472 5.119 1 94.58 84 LEU B O 1
ATOM 1747 N N . ALA B 1 85 ? -2.302 20.895 7.151 1 95.37 85 ALA B N 1
ATOM 1748 C CA . ALA B 1 85 ? -1.459 19.901 7.811 1 95.37 85 ALA B CA 1
ATOM 1749 C C . ALA B 1 85 ? -1.771 18.495 7.307 1 95.37 85 ALA B C 1
ATOM 1751 O O . ALA B 1 85 ? -0.859 17.718 7.013 1 95.37 85 ALA B O 1
ATOM 1752 N N . PHE B 1 86 ? -3.085 18.225 7.162 1 97.34 86 PHE B N 1
ATOM 1753 C CA . PHE B 1 86 ? -3.475 16.888 6.73 1 97.34 86 PHE B CA 1
ATOM 1754 C C . PHE B 1 86 ? -3.055 16.641 5.286 1 97.34 86 PHE B C 1
ATOM 1756 O O . PHE B 1 86 ? -2.639 15.536 4.934 1 97.34 86 PHE B O 1
ATOM 1763 N N . ARG B 1 87 ? -3.134 17.678 4.469 1 96.22 87 ARG B N 1
ATOM 1764 C CA . ARG B 1 87 ? -2.707 17.563 3.078 1 96.22 87 ARG B CA 1
ATOM 1765 C C . ARG B 1 87 ? -1.238 17.165 2.987 1 96.22 87 ARG B C 1
ATOM 1767 O O . ARG B 1 87 ? -0.874 16.29 2.199 1 96.22 87 ARG B O 1
ATOM 1774 N N . HIS B 1 88 ? -0.394 17.737 3.792 1 95.59 88 HIS B N 1
ATOM 1775 C CA . HIS B 1 88 ? 1.024 17.397 3.813 1 95.59 88 HIS B CA 1
ATOM 1776 C C . HIS B 1 88 ? 1.24 15.964 4.288 1 95.59 88 HIS B C 1
ATOM 1778 O O . HIS B 1 88 ? 2.06 15.236 3.724 1 95.59 88 HIS B O 1
ATOM 1784 N N . LEU B 1 89 ? 0.436 15.55 5.273 1 96.97 89 LEU B N 1
ATOM 1785 C CA . LEU B 1 89 ? 0.626 14.23 5.865 1 96.97 89 LEU B CA 1
ATOM 1786 C C . LEU B 1 89 ? 0.163 13.134 4.912 1 96.97 89 LEU B C 1
ATOM 1788 O O . LEU B 1 89 ? 0.824 12.102 4.778 1 96.97 89 LEU B O 1
ATOM 1792 N N . ILE B 1 90 ? -0.983 13.363 4.266 1 98.03 90 ILE B N 1
ATOM 1793 C CA . ILE B 1 90 ? -1.475 12.333 3.358 1 98.03 90 ILE B CA 1
ATOM 1794 C C . ILE B 1 90 ? -0.577 12.26 2.125 1 98.03 90 ILE B C 1
ATOM 1796 O O . ILE B 1 90 ? -0.345 11.178 1.581 1 98.03 90 ILE B O 1
ATOM 1800 N N . GLU B 1 91 ? -0.043 13.398 1.652 1 97.19 91 GLU B N 1
ATOM 1801 C CA . GLU B 1 91 ? 0.935 13.374 0.568 1 97.19 91 GLU B CA 1
ATOM 1802 C C . GLU B 1 91 ? 2.185 12.596 0.97 1 97.19 91 GLU B C 1
ATOM 1804 O O . GLU B 1 91 ? 2.669 11.754 0.211 1 97.19 91 GLU B O 1
ATOM 1809 N N . PHE B 1 92 ? 2.648 12.807 2.13 1 97.17 92 PHE B N 1
ATOM 1810 C CA . PHE B 1 92 ? 3.801 12.066 2.629 1 97.17 92 PHE B CA 1
ATOM 1811 C C . PHE B 1 92 ? 3.512 10.569 2.654 1 97.17 92 PHE B C 1
ATOM 1813 O O . PHE B 1 92 ? 4.357 9.762 2.259 1 97.17 92 PHE B O 1
ATOM 1820 N N . THR B 1 93 ? 2.371 10.239 3.139 1 98.21 93 THR B N 1
ATOM 1821 C CA . THR B 1 93 ? 1.952 8.848 3.271 1 98.21 93 THR B CA 1
ATOM 1822 C C . THR B 1 93 ? 2.109 8.108 1.946 1 98.21 93 THR B C 1
ATOM 1824 O O . THR B 1 93 ? 2.579 6.969 1.917 1 98.21 93 THR B O 1
ATOM 1827 N N . TYR B 1 94 ? 1.852 8.829 0.844 1 98.36 94 TYR B N 1
ATOM 1828 C CA . TYR B 1 94 ? 1.797 8.139 -0.44 1 98.36 94 TYR B CA 1
ATOM 1829 C C . TYR B 1 94 ? 3.051 8.414 -1.261 1 98.36 94 TYR B C 1
ATOM 1831 O O . TYR B 1 94 ? 3.318 7.724 -2.248 1 98.36 94 TYR B O 1
ATOM 1839 N N . THR B 1 95 ? 3.882 9.398 -0.863 1 97.7 95 THR B N 1
ATOM 1840 C CA . THR B 1 95 ? 4.96 9.786 -1.766 1 97.7 95 THR B CA 1
ATOM 1841 C C . THR B 1 95 ? 6.305 9.757 -1.045 1 97.7 95 THR B C 1
ATOM 1843 O O . THR B 1 95 ? 7.356 9.878 -1.677 1 97.7 95 THR B O 1
ATOM 1846 N N . ALA B 1 96 ? 6.291 9.664 0.259 1 96.73 96 ALA B N 1
ATOM 1847 C CA . ALA B 1 96 ? 7.489 9.713 1.094 1 96.73 96 ALA B CA 1
ATOM 1848 C C . ALA B 1 96 ? 8.125 11.1 1.061 1 96.73 96 ALA B C 1
ATOM 1850 O O . ALA B 1 96 ? 9.299 11.26 1.403 1 96.73 96 ALA B O 1
ATOM 1851 N N . LYS B 1 97 ? 7.346 12.065 0.58 1 94.5 97 LYS B N 1
ATOM 1852 C CA . LYS B 1 97 ? 7.861 13.426 0.467 1 94.5 97 LYS B CA 1
ATOM 1853 C C . LYS B 1 97 ? 7.095 14.381 1.377 1 94.5 97 LYS B C 1
ATOM 1855 O O . LYS B 1 97 ? 5.864 14.338 1.436 1 94.5 97 LYS B O 1
ATOM 1860 N N . LEU B 1 98 ? 7.797 15.093 2.129 1 91.23 98 LEU B N 1
ATOM 1861 C CA . LEU B 1 98 ? 7.231 16.15 2.96 1 91.23 98 LEU B CA 1
ATOM 1862 C C . LEU B 1 98 ? 7.714 17.521 2.499 1 91.23 98 LEU B C 1
ATOM 1864 O O . LEU B 1 98 ? 8.92 17.775 2.451 1 91.23 98 LEU B O 1
ATOM 1868 N N . MET B 1 99 ? 6.883 18.351 1.897 1 82.15 99 MET B N 1
ATOM 1869 C CA . MET B 1 99 ? 7.217 19.693 1.428 1 82.15 99 MET B CA 1
ATOM 1870 C C . MET B 1 99 ? 6.75 20.75 2.424 1 82.15 99 MET B C 1
ATOM 1872 O O . MET B 1 99 ? 5.549 20.977 2.576 1 82.15 99 MET B O 1
ATOM 1876 N N . LEU B 1 100 ? 7.663 21.191 3.285 1 78.81 100 LEU B N 1
ATOM 1877 C CA . LEU B 1 100 ? 7.269 22.211 4.25 1 78.81 100 LEU B CA 1
ATOM 1878 C C . LEU B 1 100 ? 7.94 23.544 3.936 1 78.81 100 LEU B C 1
ATOM 1880 O O . LEU B 1 100 ? 9.163 23.609 3.787 1 78.81 100 LEU B O 1
ATOM 1884 N N . LEU B 1 101 ? 7.243 24.524 3.465 1 66.12 101 LEU B N 1
ATOM 1885 C CA . LEU B 1 101 ? 7.787 25.807 3.032 1 66.12 101 LEU B CA 1
ATOM 1886 C C . LEU B 1 101 ? 8.092 26.7 4.23 1 66.12 101 LEU B C 1
ATOM 1888 O O . LEU B 1 101 ? 9.067 27.455 4.214 1 66.12 101 LEU B O 1
ATOM 1892 N N . GLN B 1 102 ? 7.239 26.784 5.166 1 71.82 102 GLN B N 1
ATOM 1893 C CA . GLN B 1 102 ? 7.362 27.745 6.257 1 71.82 102 GLN B CA 1
ATOM 1894 C C . GLN B 1 102 ? 7.365 27.042 7.611 1 71.82 102 GLN B C 1
ATOM 1896 O O . GLN B 1 102 ? 6.824 25.943 7.747 1 71.82 102 GLN B O 1
ATOM 1901 N N . GLU B 1 103 ? 8.074 27.551 8.587 1 73.08 103 GLU B N 1
ATOM 1902 C CA . GLU B 1 103 ? 8.19 27.021 9.942 1 73.08 103 GLU B CA 1
ATOM 1903 C C . GLU B 1 103 ? 6.816 26.82 10.575 1 73.08 103 GLU B C 1
ATOM 1905 O O . GLU B 1 103 ? 6.587 25.829 11.271 1 73.08 103 GLU B O 1
ATOM 1910 N N . GLU B 1 104 ? 5.959 27.831 10.364 1 75.68 104 GLU B N 1
ATOM 1911 C CA . GLU B 1 104 ? 4.626 27.737 10.953 1 75.68 104 GLU B CA 1
ATOM 1912 C C . GLU B 1 104 ? 3.87 26.525 10.417 1 75.68 104 GLU B C 1
ATOM 1914 O O . GLU B 1 104 ? 3.163 25.847 11.165 1 75.68 104 GLU B O 1
ATOM 1919 N N . GLU B 1 105 ? 4.16 26.222 9.289 1 81.94 105 GLU B N 1
ATOM 1920 C CA . GLU B 1 105 ? 3.528 25.055 8.682 1 81.94 105 GLU B CA 1
ATOM 1921 C C . GLU B 1 105 ? 4.078 23.759 9.271 1 81.94 105 GLU B C 1
ATOM 1923 O O . GLU B 1 105 ? 3.33 22.806 9.496 1 81.94 105 GLU B O 1
ATOM 1928 N N . ALA B 1 106 ? 5.281 23.836 9.709 1 86.45 106 ALA B N 1
ATOM 1929 C CA . ALA B 1 106 ? 5.939 22.642 10.234 1 86.45 106 ALA B CA 1
ATOM 1930 C C . ALA B 1 106 ? 5.38 22.266 11.604 1 86.45 106 ALA B C 1
ATOM 1932 O O . ALA B 1 106 ? 5.188 21.084 11.9 1 86.45 106 ALA B O 1
ATOM 1933 N N . SER B 1 107 ? 5.159 23.317 12.39 1 90.89 107 SER B N 1
ATOM 1934 C CA . SER B 1 107 ? 4.615 23.058 13.719 1 90.89 107 SER B CA 1
ATOM 1935 C C . SER B 1 107 ? 3.219 22.45 13.637 1 90.89 107 SER B C 1
ATOM 1937 O O . SER B 1 107 ? 2.91 21.493 14.349 1 90.89 107 SER B O 1
ATOM 1939 N N . ASP B 1 108 ? 2.388 22.966 12.776 1 93.15 108 ASP B N 1
ATOM 1940 C CA . ASP B 1 108 ? 1.031 22.459 12.596 1 93.15 108 ASP B CA 1
ATOM 1941 C C . ASP B 1 108 ? 1.045 21.025 12.072 1 93.15 108 ASP B C 1
ATOM 1943 O O . ASP B 1 108 ? 0.26 20.187 12.521 1 93.15 108 ASP B O 1
ATOM 1947 N N . VAL B 1 109 ? 1.93 20.701 11.217 1 94.97 109 VAL B N 1
ATOM 1948 C CA . VAL B 1 109 ? 2.055 19.365 10.643 1 94.97 109 VAL B CA 1
ATOM 1949 C C . VAL B 1 109 ? 2.542 18.387 11.71 1 94.97 109 VAL B C 1
ATOM 1951 O O . VAL B 1 109 ? 2.059 17.255 11.79 1 94.97 109 VAL B O 1
ATOM 1954 N N . TRP B 1 110 ? 3.413 18.895 12.551 1 94.67 110 TRP B N 1
ATOM 1955 C CA . TRP B 1 110 ? 3.915 18.062 13.638 1 94.67 110 TRP B CA 1
ATOM 1956 C C . TRP B 1 110 ? 2.791 17.678 14.594 1 94.67 110 TRP B C 1
ATOM 1958 O O . TRP B 1 110 ? 2.638 16.505 14.944 1 94.67 110 TRP B O 1
ATOM 1968 N N . LYS B 1 111 ? 2.045 18.64 14.953 1 96.31 111 LYS B N 1
ATOM 1969 C CA . LYS B 1 111 ? 0.94 18.39 15.875 1 96.31 111 LYS B CA 1
ATOM 1970 C C . LYS B 1 111 ? -0.07 17.418 15.272 1 96.31 111 LYS B C 1
ATOM 1972 O O . LYS B 1 111 ? -0.573 16.53 15.964 1 96.31 111 LYS B O 1
ATOM 1977 N N . ALA B 1 112 ? -0.317 17.584 14.083 1 97.19 112 ALA B N 1
ATOM 1978 C CA . ALA B 1 112 ? -1.231 16.685 13.384 1 97.19 112 ALA B CA 1
ATOM 1979 C C . ALA B 1 112 ? -0.665 15.269 13.32 1 97.19 112 ALA B C 1
ATOM 1981 O O . ALA B 1 112 ? -1.381 14.296 13.569 1 97.19 112 ALA B O 1
ATOM 1982 N N . ALA B 1 113 ? 0.598 15.163 13.001 1 97.66 113 ALA B N 1
ATOM 1983 C CA . ALA B 1 113 ? 1.257 13.861 12.932 1 97.66 113 ALA B CA 1
ATOM 1984 C C . ALA B 1 113 ? 1.236 13.163 14.289 1 97.66 113 ALA B C 1
ATOM 1986 O O . ALA B 1 113 ? 1.031 11.95 14.367 1 97.66 113 ALA B O 1
ATOM 1987 N N . GLU B 1 114 ? 1.458 13.949 15.285 1 97.76 114 GLU B N 1
ATOM 1988 C CA . GLU B 1 114 ? 1.395 13.413 16.641 1 97.76 114 GLU B CA 1
ATOM 1989 C C . GLU B 1 114 ? -0.017 12.949 16.987 1 97.76 114 GLU B C 1
ATOM 1991 O O . GLU B 1 114 ? -0.206 11.841 17.494 1 97.76 114 GLU B O 1
ATOM 1996 N N . TYR B 1 115 ? -0.991 13.739 16.675 1 98.05 115 TYR B N 1
ATOM 1997 C CA . TYR B 1 115 ? -2.392 13.418 16.925 1 98.05 115 TYR B CA 1
ATOM 1998 C C . TYR B 1 115 ? -2.794 12.135 16.206 1 98.05 115 TYR B C 1
ATOM 2000 O O . TYR B 1 115 ? -3.423 11.256 16.799 1 98.05 115 TYR B O 1
ATOM 2008 N N . LEU B 1 116 ? -2.367 12.023 15.02 1 97.99 116 LEU B N 1
ATOM 2009 C CA . LEU B 1 116 ? -2.735 10.879 14.192 1 97.99 116 LEU B CA 1
ATOM 2010 C C . LEU B 1 116 ? -1.757 9.726 14.393 1 97.99 116 LEU B C 1
ATOM 2012 O O . LEU B 1 116 ? -1.887 8.678 13.756 1 97.99 116 LEU B O 1
ATOM 2016 N N . GLN B 1 117 ? -0.715 9.929 15.179 1 97.98 117 GLN B N 1
ATOM 2017 C CA . GLN B 1 117 ? 0.279 8.916 15.515 1 97.98 117 GLN B CA 1
ATOM 2018 C C . GLN B 1 117 ? 0.976 8.392 14.262 1 97.98 117 GLN B C 1
ATOM 2020 O O . GLN B 1 117 ? 1.054 7.181 14.049 1 97.98 117 GLN B O 1
ATOM 2025 N N . MET B 1 118 ? 1.514 9.267 13.476 1 97.63 118 MET B N 1
ATOM 2026 C CA . MET B 1 118 ? 2.283 8.964 12.272 1 97.63 118 MET B CA 1
ATOM 2027 C C . MET B 1 118 ? 3.78 9.06 12.544 1 97.63 118 MET B C 1
ATOM 2029 O O . MET B 1 118 ? 4.408 10.075 12.236 1 97.63 118 MET B O 1
ATOM 2033 N N . GLU B 1 119 ? 4.322 7.984 12.912 1 96.09 119 GLU B N 1
ATOM 2034 C CA . GLU B 1 119 ? 5.686 7.942 13.428 1 96.09 119 GLU B CA 1
ATOM 2035 C C . GLU B 1 119 ? 6.698 8.307 12.345 1 96.09 119 GLU B C 1
ATOM 2037 O O . GLU B 1 119 ? 7.625 9.082 12.59 1 96.09 119 GLU B O 1
ATOM 2042 N N . GLU B 1 120 ? 6.551 7.753 11.157 1 95.3 120 GLU B N 1
ATOM 2043 C CA . GLU B 1 120 ? 7.512 8.011 10.089 1 95.3 120 GLU B CA 1
ATOM 2044 C C . GLU B 1 120 ? 7.499 9.48 9.677 1 95.3 120 GLU B C 1
ATOM 2046 O O . GLU B 1 120 ? 8.545 10.052 9.363 1 95.3 120 GLU B O 1
ATOM 2051 N N . ALA B 1 121 ? 6.33 10.115 9.717 1 95.21 121 ALA B N 1
ATOM 2052 C CA . ALA B 1 121 ? 6.235 11.541 9.416 1 95.21 121 ALA B CA 1
ATOM 2053 C C . ALA B 1 121 ? 6.92 12.377 10.493 1 95.21 121 ALA B C 1
ATOM 2055 O O . ALA B 1 121 ? 7.622 13.343 10.185 1 95.21 121 ALA B O 1
ATOM 2056 N N . MET B 1 122 ? 6.766 11.95 11.677 1 95.38 122 MET B N 1
ATOM 2057 C CA . MET B 1 122 ? 7.399 12.659 12.786 1 95.38 122 MET B CA 1
ATOM 2058 C C . MET B 1 122 ? 8.918 12.552 12.704 1 95.38 122 MET B C 1
ATOM 2060 O O . MET B 1 122 ? 9.626 13.536 12.926 1 95.38 122 MET B O 1
ATOM 2064 N N . LYS B 1 123 ? 9.396 11.433 12.358 1 93.79 123 LYS B N 1
ATOM 2065 C CA . LYS B 1 123 ? 10.833 11.257 12.172 1 93.79 123 LYS B CA 1
ATOM 2066 C C . LYS B 1 123 ? 11.359 12.162 11.062 1 93.79 123 LYS B C 1
ATOM 2068 O O . LYS B 1 123 ? 12.422 12.771 11.201 1 93.79 123 LYS B O 1
ATOM 2073 N N . ALA B 1 124 ? 10.61 12.235 9.984 1 90.16 124 ALA B N 1
ATOM 2074 C CA . ALA B 1 124 ? 11.001 13.069 8.85 1 90.16 124 ALA B CA 1
ATOM 2075 C C . ALA B 1 124 ? 11.049 14.542 9.243 1 90.16 124 ALA B C 1
ATOM 2077 O O . ALA B 1 124 ? 11.93 15.282 8.799 1 90.16 124 ALA B O 1
ATOM 2078 N N . LEU B 1 125 ? 10.112 14.98 10.073 1 89.49 125 LEU B N 1
ATOM 2079 C CA . LEU B 1 125 ? 10.017 16.37 10.506 1 89.49 125 LEU B CA 1
ATOM 2080 C C . LEU B 1 125 ? 11.144 16.716 11.474 1 89.49 125 LEU B C 1
ATOM 2082 O O . LEU B 1 125 ? 11.6 17.861 11.519 1 89.49 125 LEU B O 1
ATOM 2086 N N . ASN B 1 126 ? 11.532 15.697 12.178 1 87.27 126 ASN B N 1
ATOM 2087 C CA . ASN B 1 126 ? 12.611 15.905 13.138 1 87.27 126 ASN B CA 1
ATOM 2088 C C . ASN B 1 126 ? 13.969 15.984 12.447 1 87.27 126 ASN B C 1
ATOM 2090 O O . ASN B 1 126 ? 14.893 16.623 12.956 1 87.27 126 ASN B O 1
ATOM 2094 N N . ASN B 1 127 ? 14.121 15.266 11.346 1 77.08 127 ASN B N 1
ATOM 2095 C CA . ASN B 1 127 ? 15.388 15.239 10.623 1 77.08 127 ASN B CA 1
ATOM 2096 C C . ASN B 1 127 ? 15.487 16.388 9.623 1 77.08 127 ASN B C 1
ATOM 2098 O O . ASN B 1 127 ? 16.446 16.465 8.852 1 77.08 127 ASN B O 1
ATOM 2102 N N . ARG B 1 128 ? 14.545 17.269 9.572 1 66.89 128 ARG B N 1
ATOM 2103 C CA . ARG B 1 128 ? 14.602 18.4 8.652 1 66.89 128 ARG B CA 1
ATOM 2104 C C . ARG B 1 128 ? 15.562 19.47 9.158 1 66.89 128 ARG B C 1
ATOM 2106 O O . ARG B 1 128 ? 15.754 19.617 10.367 1 66.89 128 ARG B O 1
#